Protein AF-D8U6F7-F1 (afdb_monomer)

InterPro domains:
  IPR003846 Protein adenylyltransferase SelO [PF02696] (4-153)
  IPR003846 Protein adenylyltransferase SelO [PF02696] (172-198)

Sequence (198 aa):
DLTQIDRPDFAEYFCGNKLLPGAEPAAHCYCGHQFGYFSGQLGDGAAMYLGEVVNSRGERWELQFKGAGKTPYSRQADGRKVLRSSLREFLCSEAMYHLGVPTTRAGTCVTSDTRVVRDVFYGGNAILEKATIITRIAPTFLRFGSFEIFKPVDAFTGGMHSTTHVLSSLGQLGWCHGVLNTDNMSVVGVTLDYGPFG

Foldseek 3Di:
DVCCCVPPCNLCCQLVVDADVPWDKDKAWFWWQWPNATPAIAILQLKIWGDWDQDPVRQIKTKMKGQSFGDPRVVPHGSFDFPVQQVQLQVVQVVCVVVVAAAKHWDDKHWDPDWDWDDPPPPPDIDTGITIMIMIMGSDLDFQRSVQNPADQDPPPSHRDDPDDDDDDCVVVVKDQPTPMRSQHDPVNHGGDRDPID

Nearest PDB structures (foldseek):
  6eac-assembly1_A  TM=8.448E-01  e=5.970E-19  Pseudomonas syringae
  6iny-assembly1_A  TM=8.260E-01  e=1.138E-18  Escherichia coli
  6lna-assembly2_B  TM=8.434E-01  e=5.879E-18  Escherichia coli
  6lna-assembly1_A  TM=8.230E-01  e=5.544E-18  Escherichia coli
  6k20-assembly1_A  TM=8.477E-01  e=2.136E-17  Escherichia coli

pLDDT: mean 87.76, std 14.24, range [37.66, 98.25]

Structure (mmCIF, N/CA/C/O backbone):
data_AF-D8U6F7-F1
#
_entry.id   AF-D8U6F7-F1
#
loop_
_atom_site.group_PDB
_atom_site.id
_atom_site.type_symbol
_atom_site.label_atom_id
_atom_site.label_alt_id
_atom_site.label_comp_id
_atom_site.label_asym_id
_atom_site.label_entity_id
_atom_site.label_seq_id
_atom_site.pdbx_PDB_ins_code
_atom_site.Cartn_x
_atom_site.Cartn_y
_atom_site.Cartn_z
_atom_site.occupancy
_atom_site.B_iso_or_equiv
_atom_site.auth_seq_id
_atom_site.auth_comp_id
_atom_site.auth_asym_id
_atom_site.auth_atom_id
_atom_site.pdbx_PDB_model_num
ATOM 1 N N . ASP A 1 1 ? -18.348 -10.012 12.941 1.00 69.50 1 ASP A N 1
ATOM 2 C CA . ASP A 1 1 ? -19.129 -11.110 12.354 1.00 69.50 1 ASP A CA 1
ATOM 3 C C . ASP A 1 1 ? -18.429 -11.551 11.076 1.00 69.50 1 ASP A C 1
ATOM 5 O O . ASP A 1 1 ? -18.267 -10.726 10.183 1.00 69.50 1 ASP A O 1
ATOM 9 N N . LEU A 1 2 ? -17.918 -12.785 11.035 1.00 75.94 2 LEU A N 1
ATOM 10 C CA . LEU A 1 2 ? -17.163 -13.290 9.882 1.00 75.94 2 LEU A CA 1
ATOM 11 C C . LEU A 1 2 ? -18.058 -13.527 8.659 1.00 75.94 2 LEU A C 1
ATOM 13 O O . LEU A 1 2 ? -17.549 -13.492 7.548 1.00 75.94 2 LEU A O 1
ATOM 17 N N . THR A 1 3 ? -19.376 -13.658 8.839 1.00 87.88 3 THR A N 1
ATOM 18 C CA . THR A 1 3 ? -20.334 -13.899 7.742 1.00 87.88 3 THR A CA 1
ATOM 19 C C . THR A 1 3 ? -20.412 -12.748 6.734 1.00 87.88 3 THR A C 1
ATOM 21 O O . THR A 1 3 ? -20.901 -12.918 5.621 1.00 87.88 3 THR A O 1
ATOM 24 N N . GLN A 1 4 ? -19.897 -11.561 7.083 1.00 86.31 4 GLN A N 1
ATOM 25 C CA . GLN A 1 4 ? -19.860 -10.417 6.170 1.00 86.31 4 GLN A CA 1
ATOM 26 C C . GLN A 1 4 ? -19.001 -10.681 4.926 1.00 86.31 4 GLN A C 1
ATOM 28 O O . GLN A 1 4 ? -19.286 -10.094 3.884 1.00 86.31 4 GLN A O 1
ATOM 33 N N . ILE A 1 5 ? -17.986 -11.554 5.014 1.00 89.31 5 ILE A N 1
ATOM 34 C CA . ILE A 1 5 ? -17.140 -11.912 3.864 1.00 89.31 5 ILE A CA 1
ATOM 35 C C . ILE A 1 5 ? -17.886 -12.754 2.824 1.00 89.31 5 ILE A C 1
ATOM 37 O O . ILE A 1 5 ? -17.545 -12.709 1.646 1.00 89.31 5 ILE A O 1
ATOM 41 N N . ASP A 1 6 ? -18.930 -13.469 3.249 1.00 91.81 6 ASP A N 1
ATOM 42 C CA . ASP A 1 6 ? -19.728 -14.348 2.391 1.00 91.81 6 ASP A CA 1
ATOM 43 C C . ASP A 1 6 ? -20.785 -13.578 1.590 1.00 91.81 6 ASP A C 1
ATOM 45 O O . ASP A 1 6 ? -21.481 -14.145 0.743 1.00 91.81 6 ASP A O 1
ATOM 49 N N . ARG A 1 7 ? -20.927 -12.270 1.838 1.00 94.31 7 ARG A N 1
ATOM 50 C CA . ARG A 1 7 ? -21.825 -11.433 1.051 1.00 94.31 7 ARG A CA 1
ATOM 51 C C . ARG A 1 7 ? -21.364 -11.392 -0.410 1.00 94.31 7 ARG A C 1
ATOM 53 O O . ARG A 1 7 ? -20.188 -11.134 -0.671 1.00 94.31 7 ARG A O 1
ATOM 60 N N . PRO A 1 8 ? -22.286 -11.529 -1.379 1.00 91.88 8 PRO A N 1
ATOM 61 C CA . PRO A 1 8 ? -21.932 -11.573 -2.798 1.00 91.88 8 PRO A CA 1
ATOM 62 C C . PRO A 1 8 ? -21.271 -10.279 -3.295 1.00 91.88 8 PRO A C 1
ATOM 64 O O . PRO A 1 8 ? -20.471 -10.314 -4.224 1.00 91.88 8 PRO A O 1
ATOM 67 N N . ASP A 1 9 ? -21.568 -9.144 -2.659 1.00 95.00 9 ASP A N 1
ATOM 68 C CA . ASP A 1 9 ? -21.026 -7.829 -2.997 1.00 95.00 9 ASP A CA 1
ATOM 69 C C . ASP A 1 9 ? -19.737 -7.474 -2.236 1.00 95.00 9 ASP A C 1
ATOM 71 O O . ASP A 1 9 ? -19.128 -6.447 -2.533 1.00 95.00 9 ASP A O 1
ATOM 75 N N . PHE A 1 10 ? -19.285 -8.300 -1.281 1.00 95.12 10 PHE A N 1
ATOM 76 C CA . PHE A 1 10 ? -18.109 -8.006 -0.454 1.00 95.12 10 PHE A CA 1
ATOM 77 C C . PHE A 1 10 ? -16.875 -7.736 -1.317 1.00 95.12 10 PHE A C 1
ATOM 79 O O . PHE A 1 10 ? -16.217 -6.701 -1.184 1.00 95.12 10 PHE A O 1
ATOM 86 N N . ALA A 1 11 ? -16.589 -8.644 -2.253 1.00 94.44 11 ALA A N 1
ATOM 87 C CA . ALA A 1 11 ? -15.445 -8.513 -3.143 1.00 94.44 11 ALA A CA 1
ATOM 88 C C . ALA A 1 11 ? -15.518 -7.232 -3.984 1.00 94.44 11 ALA A C 1
ATOM 90 O O . ALA A 1 11 ? -14.479 -6.626 -4.216 1.00 94.44 11 ALA A O 1
ATOM 91 N N . GLU A 1 12 ? -16.715 -6.785 -4.383 1.00 95.81 12 GLU A N 1
ATOM 92 C CA . GLU A 1 12 ? -16.890 -5.562 -5.173 1.00 95.81 12 GLU A CA 1
ATOM 93 C C . GLU A 1 12 ? -16.471 -4.304 -4.404 1.00 95.81 12 GLU A C 1
ATOM 95 O O . GLU A 1 12 ? -15.843 -3.416 -4.982 1.00 95.81 12 GLU A O 1
ATOM 100 N N . TYR A 1 13 ? -16.760 -4.230 -3.102 1.00 96.19 13 TYR A N 1
ATOM 101 C CA . TYR A 1 13 ? -16.284 -3.127 -2.263 1.00 96.19 13 TYR A CA 1
ATOM 102 C C . TYR A 1 13 ? -14.765 -3.182 -2.079 1.00 96.19 13 TYR A C 1
ATOM 104 O O . TYR A 1 13 ? -14.073 -2.187 -2.278 1.00 96.19 13 TYR A O 1
ATOM 112 N N . PHE A 1 14 ? -14.226 -4.357 -1.749 1.00 95.56 14 PHE A N 1
ATOM 113 C CA . PHE A 1 14 ? -12.807 -4.526 -1.418 1.00 95.56 14 PHE A CA 1
ATOM 114 C C . PHE A 1 14 ? -11.876 -4.687 -2.633 1.00 95.56 14 PHE A C 1
ATOM 116 O O . PHE A 1 14 ? -10.663 -4.823 -2.466 1.00 95.56 14 PHE A O 1
ATOM 123 N N . CYS A 1 15 ? -12.417 -4.634 -3.853 1.00 94.12 15 CYS A N 1
ATOM 124 C CA . CYS A 1 15 ? -11.656 -4.484 -5.095 1.00 94.12 15 CYS A CA 1
ATOM 125 C C . CYS A 1 15 ? -11.855 -3.117 -5.772 1.00 94.12 15 CYS A C 1
ATOM 127 O O . CYS A 1 15 ? -11.324 -2.893 -6.859 1.00 94.12 15 CYS A O 1
ATOM 129 N N . GLY A 1 16 ? -12.592 -2.197 -5.142 1.00 92.88 16 GLY A N 1
ATOM 130 C CA . GLY A 1 16 ? -12.809 -0.848 -5.667 1.00 92.88 16 GLY A CA 1
ATOM 131 C C . GLY A 1 16 ? -13.818 -0.750 -6.816 1.00 92.88 16 GLY A C 1
ATOM 132 O O . GLY A 1 16 ? -13.873 0.290 -7.466 1.00 92.88 16 GLY A O 1
ATOM 133 N N . ASN A 1 17 ? -14.631 -1.785 -7.061 1.00 95.12 17 ASN A N 1
ATOM 134 C CA . ASN A 1 17 ? -15.767 -1.701 -7.990 1.00 95.12 17 ASN A CA 1
ATOM 135 C C . ASN A 1 17 ? -16.954 -0.940 -7.374 1.00 95.12 17 ASN A C 1
ATOM 137 O O . ASN A 1 17 ? -17.758 -0.354 -8.096 1.00 95.12 17 ASN A O 1
ATOM 141 N N . LYS A 1 18 ? -17.057 -0.940 -6.041 1.00 96.31 18 LYS A N 1
ATOM 142 C CA . LYS A 1 18 ? -18.003 -0.139 -5.260 1.00 96.31 18 LYS A CA 1
ATOM 143 C C . LYS A 1 18 ? -17.258 0.647 -4.188 1.00 96.31 18 LYS A C 1
ATOM 145 O O . LYS A 1 18 ? -16.306 0.150 -3.591 1.00 96.31 18 LYS A O 1
ATOM 150 N N . LEU A 1 19 ? -17.716 1.866 -3.917 1.00 94.75 19 LEU A N 1
ATOM 151 C CA . LEU A 1 19 ? -17.194 2.668 -2.813 1.00 94.75 19 LEU A CA 1
ATOM 152 C C . LEU A 1 19 ? -17.831 2.228 -1.503 1.00 94.75 19 LEU A C 1
ATOM 154 O O . LEU A 1 19 ? -19.050 2.079 -1.430 1.00 94.75 19 LEU A O 1
ATOM 158 N N . LEU A 1 20 ? -17.013 2.056 -0.465 1.00 93.12 20 LEU A N 1
ATOM 159 C CA . LEU A 1 20 ? -17.528 1.888 0.891 1.00 93.12 20 LEU A CA 1
ATOM 160 C C . LEU A 1 20 ? -18.401 3.108 1.250 1.00 93.12 20 LEU A C 1
ATOM 162 O O . LEU A 1 20 ? -18.033 4.233 0.904 1.00 93.12 20 LEU A O 1
ATOM 166 N N . PRO A 1 21 ? -19.552 2.925 1.919 1.00 93.19 21 PRO A N 1
ATOM 167 C CA . PRO A 1 21 ? -20.389 4.051 2.321 1.00 93.19 21 PRO A CA 1
ATOM 168 C C . PRO A 1 21 ? -19.601 5.078 3.146 1.00 93.19 21 PRO A C 1
ATOM 170 O O . PRO A 1 21 ? -18.981 4.721 4.145 1.00 93.19 21 PRO A O 1
ATOM 173 N N . GLY A 1 22 ? -19.625 6.344 2.719 1.00 94.56 22 GLY A N 1
ATOM 174 C CA . GLY A 1 22 ? -18.888 7.437 3.364 1.00 94.56 22 GLY A CA 1
ATOM 175 C C . GLY A 1 22 ? -17.400 7.526 3.006 1.00 94.56 22 GLY A C 1
ATOM 176 O O . GLY A 1 22 ? -16.713 8.388 3.543 1.00 94.56 22 GLY A O 1
ATOM 177 N N . ALA A 1 23 ? -16.893 6.667 2.117 1.00 96.06 23 ALA A N 1
ATOM 178 C CA . ALA A 1 23 ? -15.525 6.777 1.629 1.00 96.06 23 ALA A CA 1
ATOM 179 C C . ALA A 1 23 ? -15.342 8.020 0.748 1.00 96.06 23 ALA A C 1
ATOM 181 O O . ALA A 1 23 ? -16.124 8.258 -0.174 1.00 96.06 23 ALA A O 1
ATOM 182 N N . GLU A 1 24 ? -14.248 8.741 0.979 1.00 96.06 24 GLU A N 1
ATOM 183 C CA . GLU A 1 24 ? -13.777 9.851 0.149 1.00 96.06 24 GLU A CA 1
ATOM 184 C C . GLU A 1 24 ? -12.367 9.515 -0.345 1.00 96.06 24 GLU A C 1
ATOM 186 O O . GLU A 1 24 ? -11.376 9.803 0.335 1.00 96.06 24 GLU A O 1
ATOM 191 N N . PRO A 1 25 ? -12.250 8.828 -1.498 1.00 96.62 25 PRO A N 1
ATOM 192 C CA . PRO A 1 25 ? -10.960 8.345 -1.938 1.00 96.62 25 PRO A CA 1
ATOM 193 C C . PRO A 1 25 ? -10.000 9.477 -2.293 1.00 96.62 25 PRO A C 1
ATOM 195 O O . PRO A 1 25 ? -10.356 10.413 -3.009 1.00 96.62 25 PRO A O 1
ATOM 198 N N . ALA A 1 26 ? -8.754 9.347 -1.854 1.00 97.50 26 ALA A N 1
ATOM 199 C CA . ALA A 1 26 ? -7.697 10.306 -2.136 1.00 97.50 26 ALA A CA 1
ATOM 200 C C . ALA A 1 26 ? -6.362 9.601 -2.391 1.00 97.50 26 ALA A C 1
ATOM 202 O O . ALA A 1 26 ? -6.178 8.418 -2.100 1.00 97.50 26 ALA A O 1
ATOM 203 N N . ALA A 1 27 ? -5.408 10.346 -2.935 1.00 97.56 27 ALA A N 1
ATOM 204 C CA . ALA A 1 27 ? -4.022 9.918 -3.033 1.00 97.56 27 ALA A CA 1
ATOM 205 C C . ALA A 1 27 ? -3.155 10.969 -2.339 1.00 97.56 27 ALA A C 1
ATOM 207 O O . ALA A 1 27 ? -3.314 12.166 -2.579 1.00 97.56 27 ALA A O 1
ATOM 208 N N . HIS A 1 28 ? -2.257 10.534 -1.462 1.00 97.56 28 HIS A N 1
ATOM 209 C CA . HIS A 1 28 ? -1.403 11.436 -0.705 1.00 97.56 28 HIS A CA 1
ATOM 210 C C . HIS A 1 28 ? -0.177 11.850 -1.533 1.00 97.56 28 HIS A C 1
ATOM 212 O O . HIS A 1 28 ? 0.560 10.998 -2.031 1.00 97.56 28 HIS A O 1
ATOM 218 N N . CYS A 1 29 ? 0.060 13.158 -1.659 1.00 97.12 29 CYS A N 1
ATOM 219 C CA . CYS A 1 29 ? 1.303 13.723 -2.186 1.00 97.12 29 CYS A CA 1
ATOM 220 C C . CYS A 1 29 ? 2.355 13.824 -1.075 1.00 97.12 29 CYS A C 1
ATOM 222 O O . CYS A 1 29 ? 2.102 14.456 -0.054 1.00 97.12 29 CYS A O 1
ATOM 224 N N . TYR A 1 30 ? 3.539 13.254 -1.275 1.00 94.81 30 TYR A N 1
ATOM 225 C CA . TYR A 1 30 ? 4.661 13.357 -0.335 1.00 94.81 30 TYR A CA 1
ATOM 226 C C . TYR A 1 30 ? 5.987 13.368 -1.104 1.00 94.81 30 TYR A C 1
ATOM 228 O O . TYR A 1 30 ? 5.992 13.252 -2.322 1.00 94.81 30 TYR A O 1
ATOM 236 N N . CYS A 1 31 ? 7.129 13.533 -0.448 1.00 92.00 31 CYS A N 1
ATOM 237 C CA . CYS A 1 31 ? 8.447 13.357 -1.074 1.00 92.00 31 CYS A CA 1
ATOM 238 C C . CYS A 1 31 ? 9.273 12.345 -0.274 1.00 92.00 31 CYS A C 1
ATOM 240 O O . CYS A 1 31 ? 8.729 11.653 0.581 1.00 92.00 31 CYS A O 1
ATOM 242 N N . GLY A 1 32 ? 10.562 12.206 -0.565 1.00 89.19 32 GLY A N 1
ATOM 243 C CA . GLY A 1 32 ? 11.434 11.393 0.274 1.00 89.19 32 GLY A CA 1
ATOM 244 C C . GLY A 1 32 ? 12.854 11.277 -0.251 1.00 89.19 32 GL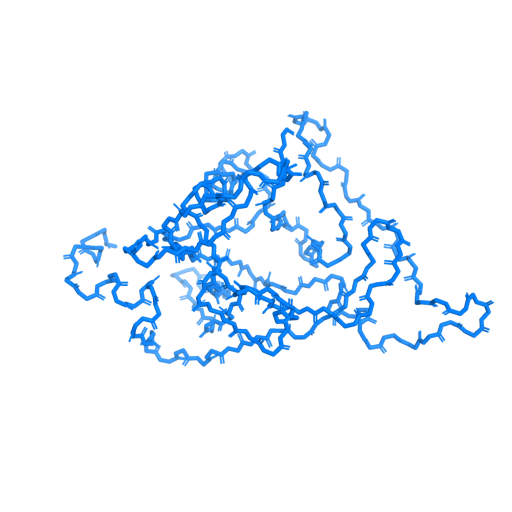Y A C 1
ATOM 245 O O . GLY A 1 32 ? 13.149 11.612 -1.406 1.00 89.19 32 GLY A O 1
ATOM 246 N N . HIS A 1 33 ? 13.729 10.775 0.612 1.00 87.00 33 HIS A N 1
ATOM 247 C CA . HIS A 1 33 ? 15.101 10.413 0.292 1.00 87.00 33 HIS A CA 1
ATOM 248 C C . HIS A 1 33 ? 15.182 8.917 0.046 1.00 87.00 33 HIS A C 1
ATOM 250 O O . HIS A 1 33 ? 15.067 8.117 0.976 1.00 87.00 33 HIS A O 1
ATOM 256 N N . GLN A 1 34 ? 15.416 8.545 -1.208 1.00 84.62 34 GLN A N 1
ATOM 257 C CA . GLN A 1 34 ? 15.581 7.158 -1.610 1.00 84.62 34 GLN A CA 1
ATOM 258 C C . GLN A 1 34 ? 17.067 6.857 -1.750 1.00 84.62 34 GLN A C 1
ATOM 260 O O . GLN A 1 34 ? 17.784 7.554 -2.468 1.00 84.62 34 GLN A O 1
ATOM 265 N N . PHE A 1 35 ? 17.541 5.845 -1.021 1.00 83.75 35 PHE A N 1
ATOM 266 C CA . PHE A 1 35 ? 18.956 5.450 -1.006 1.00 83.75 35 PHE A CA 1
ATOM 267 C C . PHE A 1 35 ? 19.924 6.620 -0.732 1.00 83.75 35 PHE A C 1
ATOM 269 O O . PHE A 1 35 ? 20.999 6.705 -1.317 1.00 83.75 35 PHE A O 1
ATOM 276 N N . GLY A 1 36 ? 19.524 7.539 0.154 1.00 78.38 36 GLY A N 1
ATOM 277 C CA . GLY A 1 36 ? 20.320 8.705 0.553 1.00 78.38 36 GLY A CA 1
ATOM 278 C C . GLY A 1 36 ? 20.154 9.949 -0.327 1.00 78.38 36 GLY A C 1
ATOM 279 O O . GLY A 1 36 ? 20.641 11.011 0.052 1.00 78.38 36 GLY A O 1
ATOM 280 N N . TYR A 1 37 ? 19.427 9.867 -1.445 1.00 79.19 37 TYR A N 1
ATOM 281 C CA . TYR A 1 37 ? 19.235 10.988 -2.367 1.00 79.19 37 TYR A CA 1
ATOM 282 C C . TYR A 1 37 ? 17.796 11.492 -2.371 1.00 79.19 37 TYR A C 1
ATOM 284 O O . TYR A 1 37 ? 16.841 10.712 -2.421 1.00 79.19 37 TYR A O 1
ATOM 292 N N . PHE A 1 38 ? 17.631 12.815 -2.376 1.00 84.19 38 PHE A N 1
ATOM 293 C CA . PHE A 1 38 ? 16.311 13.421 -2.494 1.00 84.19 38 PHE A CA 1
ATOM 294 C C . PHE A 1 38 ? 15.674 13.073 -3.845 1.00 84.19 38 PHE A C 1
ATOM 296 O O . PHE A 1 38 ? 16.250 13.327 -4.900 1.00 84.19 38 PHE A O 1
ATOM 303 N N . SER A 1 39 ? 14.476 12.488 -3.811 1.00 87.00 39 SER A N 1
ATOM 304 C CA . SER A 1 39 ? 13.809 11.911 -4.988 1.00 87.00 39 SER A CA 1
ATOM 305 C C . SER A 1 39 ? 12.674 12.773 -5.548 1.00 87.00 39 SER A C 1
ATOM 307 O O . SER A 1 39 ? 11.861 12.292 -6.348 1.00 87.00 39 SER A O 1
ATOM 309 N N . GLY A 1 40 ? 12.616 14.043 -5.135 1.00 88.19 40 GLY A N 1
ATOM 310 C CA . GLY A 1 40 ? 11.573 14.980 -5.538 1.00 88.19 40 GLY A CA 1
ATOM 311 C C . GLY A 1 40 ? 10.187 14.559 -5.050 1.00 88.19 40 GLY A C 1
ATOM 312 O O . GLY A 1 40 ? 10.043 13.792 -4.098 1.00 88.19 40 GLY A O 1
ATOM 313 N N . GLN A 1 41 ? 9.152 15.057 -5.727 1.00 92.38 41 GLN A N 1
ATOM 314 C CA . GLN A 1 41 ? 7.768 14.686 -5.442 1.00 92.38 41 GLN A CA 1
ATOM 315 C C . GLN A 1 41 ? 7.533 13.192 -5.730 1.00 92.38 41 GLN A C 1
ATOM 317 O O . GLN A 1 41 ? 7.741 12.694 -6.840 1.00 92.38 41 GLN A O 1
ATOM 322 N N . LEU A 1 42 ? 7.084 12.494 -4.696 1.00 94.88 42 LEU A N 1
ATOM 323 C CA . LEU A 1 42 ? 6.560 11.133 -4.662 1.00 94.88 42 LEU A CA 1
ATOM 324 C C . LEU A 1 42 ? 5.064 11.196 -4.307 1.00 94.88 42 LEU A C 1
ATOM 326 O O . LEU A 1 42 ? 4.408 12.232 -4.383 1.00 94.88 42 LEU A O 1
ATOM 330 N N . GLY A 1 43 ? 4.476 10.080 -3.932 1.00 95.69 43 GLY A N 1
ATOM 331 C CA . GLY A 1 43 ? 3.096 10.047 -3.495 1.00 95.69 43 GLY A CA 1
ATOM 332 C C . GLY A 1 43 ? 2.574 8.634 -3.553 1.00 95.69 43 GLY A C 1
ATOM 333 O O . GLY A 1 43 ? 3.295 7.706 -3.932 1.00 95.69 43 GLY A O 1
ATOM 334 N N . ASP A 1 44 ? 1.300 8.485 -3.230 1.00 97.81 44 ASP A N 1
ATOM 335 C CA . ASP A 1 44 ? 0.589 7.221 -3.327 1.00 97.81 44 ASP A CA 1
ATOM 336 C C . ASP A 1 44 ? 0.451 6.787 -4.799 1.00 97.81 44 ASP A C 1
ATOM 338 O O . ASP A 1 44 ? -0.591 6.935 -5.428 1.00 97.81 44 ASP A O 1
ATOM 342 N N . GLY A 1 45 ? 1.525 6.256 -5.386 1.00 96.31 45 GLY A N 1
ATOM 343 C CA . GLY A 1 45 ? 1.595 5.920 -6.810 1.00 96.31 45 GLY A CA 1
ATOM 344 C C . GLY A 1 45 ? 0.905 4.609 -7.187 1.00 96.31 45 GLY A C 1
ATOM 345 O O . GLY A 1 45 ? 0.636 4.361 -8.360 1.00 96.31 45 GLY A O 1
ATOM 346 N N . ALA A 1 46 ? 0.611 3.765 -6.204 1.00 96.69 46 ALA A N 1
ATOM 347 C CA . ALA A 1 46 ? -0.187 2.550 -6.362 1.00 96.69 46 ALA A CA 1
ATOM 348 C C . ALA A 1 46 ? -1.105 2.332 -5.156 1.00 96.69 46 ALA A C 1
ATOM 350 O O . ALA A 1 46 ? -1.510 1.203 -4.881 1.00 96.69 46 ALA A O 1
ATOM 351 N N . ALA A 1 47 ? -1.369 3.393 -4.398 1.00 97.44 47 ALA A N 1
ATOM 352 C CA . ALA A 1 47 ? -2.167 3.342 -3.195 1.00 97.44 47 ALA A CA 1
ATOM 353 C C . ALA A 1 47 ? -3.277 4.392 -3.263 1.00 97.44 47 ALA A C 1
ATOM 355 O O . ALA A 1 47 ? -3.175 5.366 -4.003 1.00 97.44 47 ALA A O 1
ATOM 356 N N . MET A 1 48 ? -4.364 4.153 -2.550 1.00 98.00 48 MET A N 1
ATOM 357 C CA . MET A 1 48 ? -5.540 5.006 -2.554 1.00 98.00 48 MET A CA 1
ATOM 358 C C . MET A 1 48 ? -6.120 4.995 -1.152 1.00 98.00 48 MET A C 1
ATOM 360 O O . MET A 1 48 ? -6.591 3.957 -0.687 1.00 98.00 48 MET A O 1
ATOM 364 N N . TYR A 1 49 ? -6.022 6.129 -0.470 1.00 97.94 49 TYR A N 1
ATOM 365 C CA . TYR A 1 49 ? -6.722 6.365 0.783 1.00 97.94 49 TYR A CA 1
ATOM 366 C C . TYR A 1 49 ? -8.223 6.276 0.524 1.00 97.94 49 TYR A C 1
ATOM 368 O O . TYR A 1 49 ? -8.680 6.739 -0.517 1.00 97.94 49 TYR A O 1
ATOM 376 N N . LEU A 1 50 ? -8.973 5.656 1.430 1.00 97.62 50 LEU A N 1
ATOM 377 C CA . LEU A 1 50 ? -10.423 5.487 1.296 1.00 97.62 50 LEU A CA 1
ATOM 378 C C . LEU A 1 50 ? -11.208 6.319 2.303 1.00 97.62 50 LEU A C 1
ATOM 380 O O . LEU A 1 50 ? -12.393 6.561 2.098 1.00 97.62 50 LEU A O 1
ATOM 384 N N . GLY A 1 51 ? -10.577 6.703 3.406 1.00 96.69 51 GLY A N 1
ATOM 385 C CA . GLY A 1 51 ? -11.258 7.247 4.567 1.00 96.69 51 GLY A CA 1
ATOM 386 C C . GLY A 1 51 ? -10.764 6.606 5.854 1.00 96.69 51 GLY A C 1
ATOM 387 O O . GLY A 1 51 ? -9.830 5.798 5.874 1.00 96.69 51 GLY A O 1
ATOM 388 N N . GLU A 1 52 ? -11.459 6.940 6.929 1.00 96.62 52 GLU A N 1
ATOM 389 C CA . GLU A 1 52 ? -11.200 6.433 8.267 1.00 96.62 52 GLU A CA 1
ATOM 390 C C . GLU A 1 52 ? -12.412 5.680 8.802 1.00 96.62 52 GLU A C 1
ATOM 392 O O . GLU A 1 52 ? -13.562 6.017 8.520 1.00 96.62 52 GLU A O 1
ATOM 397 N N . VAL A 1 53 ? -12.146 4.693 9.648 1.00 95.12 53 VAL A N 1
ATOM 398 C CA . VAL A 1 53 ? -13.163 4.022 10.455 1.00 95.12 53 VAL A CA 1
ATOM 399 C C . VAL A 1 53 ? -12.841 4.193 11.928 1.00 95.12 53 VAL A C 1
ATOM 401 O O . VAL A 1 53 ? -11.677 4.238 12.330 1.00 95.12 53 VAL A O 1
ATOM 404 N N . VAL A 1 54 ? -13.887 4.252 12.746 1.00 95.75 54 VAL A N 1
ATOM 405 C CA . VAL A 1 54 ? -13.765 4.168 14.200 1.00 95.75 54 VAL A CA 1
ATOM 406 C C . VAL A 1 54 ? -14.164 2.759 14.610 1.00 95.75 54 VAL A C 1
ATOM 408 O O . VAL A 1 54 ? -15.269 2.309 14.304 1.00 95.75 54 VAL A O 1
ATOM 411 N N . ASN A 1 55 ? -13.255 2.032 15.252 1.00 92.56 55 ASN A N 1
ATOM 412 C CA . ASN A 1 55 ? -13.538 0.670 15.695 1.00 92.56 55 ASN A CA 1
ATOM 413 C C . ASN A 1 55 ? -14.368 0.655 16.994 1.00 92.56 55 ASN A C 1
ATOM 415 O O . ASN A 1 55 ? -14.638 1.689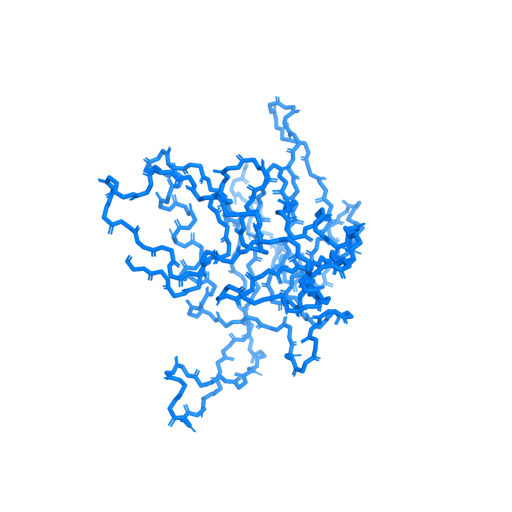 17.603 1.00 92.56 55 ASN A O 1
ATOM 419 N N . SER A 1 56 ? -14.750 -0.536 17.462 1.00 93.12 56 SER A N 1
ATOM 420 C CA . SER A 1 56 ? -15.550 -0.706 18.686 1.00 93.12 56 SER A CA 1
ATOM 421 C C . SER A 1 56 ? -14.876 -0.205 19.971 1.00 93.12 56 SER A C 1
ATOM 423 O O . SER A 1 56 ? -15.548 -0.067 20.989 1.00 93.12 56 SER A O 1
ATOM 425 N N . ARG A 1 57 ? -13.567 0.074 19.938 1.00 95.38 57 ARG A N 1
ATOM 426 C CA . ARG A 1 57 ? -12.802 0.654 21.052 1.00 95.38 57 ARG A CA 1
ATOM 427 C C . ARG A 1 57 ? -12.710 2.181 20.980 1.00 95.38 57 ARG A C 1
ATOM 429 O O . ARG A 1 57 ? -12.042 2.779 21.814 1.00 95.38 57 ARG A O 1
ATOM 436 N N . GLY A 1 58 ? -13.349 2.815 19.994 1.00 96.50 58 GLY A N 1
ATOM 437 C CA . GLY A 1 58 ? -13.265 4.260 19.779 1.00 96.50 58 GLY A CA 1
ATOM 438 C C . GLY A 1 58 ? -11.962 4.714 19.113 1.00 96.50 58 GLY A C 1
ATOM 439 O O . GLY A 1 58 ? -11.702 5.912 19.036 1.00 96.50 58 GLY A O 1
ATOM 440 N N . GLU A 1 59 ? -11.138 3.786 18.624 1.00 95.62 59 GLU A N 1
ATOM 441 C CA . GLU A 1 59 ? -9.888 4.117 17.940 1.00 95.62 59 GLU A CA 1
ATOM 442 C C . GLU A 1 59 ? -10.155 4.404 16.465 1.00 95.62 59 GLU A C 1
ATOM 444 O O . GLU A 1 59 ? -10.900 3.675 15.803 1.00 95.62 59 GLU A O 1
ATOM 449 N N . ARG A 1 60 ? -9.488 5.430 15.943 1.00 96.62 60 ARG A N 1
ATOM 450 C CA . ARG A 1 60 ? -9.538 5.830 14.538 1.00 96.62 60 ARG A CA 1
ATOM 451 C C . ARG A 1 60 ? -8.448 5.118 13.746 1.00 96.62 60 ARG A C 1
ATOM 453 O O . ARG A 1 60 ? -7.298 5.076 14.178 1.00 96.62 60 ARG A O 1
ATOM 460 N N . TRP A 1 61 ? -8.827 4.573 12.599 1.00 97.31 61 TRP A N 1
ATOM 461 C CA . TRP A 1 61 ? -7.937 3.856 11.695 1.00 97.31 61 TRP A CA 1
ATOM 462 C C . TRP A 1 61 ? -8.183 4.309 10.261 1.00 97.31 61 TRP A C 1
ATOM 464 O O . TRP A 1 61 ? -9.322 4.308 9.799 1.00 97.31 61 TRP A O 1
ATOM 474 N N . GLU A 1 62 ? -7.115 4.656 9.555 1.00 97.81 62 GLU A N 1
ATOM 475 C CA . GLU A 1 62 ? -7.126 4.949 8.127 1.00 97.81 62 GLU A CA 1
ATOM 476 C C . GLU A 1 62 ? -7.178 3.644 7.319 1.00 97.81 62 GLU A C 1
ATOM 478 O O . GLU A 1 62 ? -6.533 2.646 7.667 1.00 97.81 62 GLU A O 1
ATOM 483 N N . LEU A 1 63 ? -7.923 3.659 6.212 1.00 97.81 63 LEU A N 1
ATOM 484 C CA . LEU A 1 63 ? -7.983 2.572 5.239 1.00 97.81 63 LEU A CA 1
ATOM 485 C C . LEU A 1 63 ? -7.336 3.004 3.927 1.00 97.81 63 LEU A C 1
ATOM 487 O O . LEU A 1 63 ? -7.600 4.089 3.408 1.00 97.81 63 LEU A O 1
ATOM 491 N N . GLN A 1 64 ? -6.545 2.107 3.345 1.00 98.00 64 GLN A N 1
ATOM 492 C CA . GLN A 1 64 ? -5.915 2.325 2.051 1.00 98.00 64 GLN A CA 1
ATOM 493 C C . GLN A 1 64 ? -6.023 1.069 1.182 1.00 98.00 64 GLN A C 1
ATOM 495 O O . GLN A 1 64 ? -5.641 -0.019 1.608 1.00 98.00 64 GLN A O 1
ATOM 500 N N . PHE A 1 65 ? -6.477 1.197 -0.064 1.00 98.25 65 PHE A N 1
ATOM 501 C CA . PHE A 1 65 ? -6.252 0.153 -1.063 1.00 98.25 65 PHE A CA 1
ATOM 502 C C . PHE A 1 65 ? -4.882 0.317 -1.697 1.00 98.25 65 PHE A C 1
ATOM 504 O O . PHE A 1 65 ? -4.486 1.420 -2.059 1.00 98.25 65 PHE A O 1
ATOM 511 N N . LYS A 1 66 ? -4.175 -0.791 -1.915 1.00 98.06 66 LYS A N 1
ATOM 512 C CA . LYS A 1 66 ? -2.933 -0.815 -2.690 1.00 98.06 66 LYS A CA 1
ATOM 513 C C . LYS A 1 66 ? -3.096 -1.741 -3.890 1.00 98.06 66 LYS A C 1
ATOM 515 O O . LYS A 1 66 ? -3.426 -2.914 -3.735 1.00 98.06 66 LYS A O 1
ATOM 520 N N . GLY A 1 67 ? -2.878 -1.203 -5.088 1.00 97.38 67 GLY A N 1
ATOM 521 C CA . GLY A 1 67 ? -3.145 -1.847 -6.377 1.00 97.38 67 GLY A CA 1
ATOM 522 C C . GLY A 1 67 ? -4.455 -1.423 -7.056 1.00 97.38 67 GLY A C 1
ATOM 523 O O . GLY A 1 67 ? -4.812 -1.998 -8.090 1.00 97.38 67 GLY A O 1
ATOM 524 N N . ALA A 1 68 ? -5.171 -0.439 -6.498 1.00 95.88 68 ALA A N 1
ATOM 525 C CA . ALA A 1 68 ? -6.480 0.010 -6.985 1.00 95.88 68 ALA A CA 1
ATOM 526 C C . ALA A 1 68 ? -6.436 0.674 -8.374 1.00 95.88 68 ALA A C 1
ATOM 528 O O . ALA A 1 68 ? -7.448 0.708 -9.070 1.00 95.88 68 ALA A O 1
ATOM 529 N N . GLY A 1 69 ? -5.263 1.121 -8.827 1.00 96.25 69 GLY A N 1
ATOM 530 C CA . GLY A 1 69 ? -5.083 1.753 -10.127 1.00 96.25 69 GLY A CA 1
ATOM 531 C C . GLY A 1 69 ? -4.147 2.949 -10.059 1.00 96.25 69 GLY A C 1
ATOM 532 O O . GLY A 1 69 ? -3.491 3.190 -9.044 1.00 96.25 69 GLY A O 1
ATOM 533 N N . LYS A 1 70 ? -4.073 3.680 -11.173 1.00 97.56 70 LYS A N 1
ATOM 534 C CA . LYS A 1 70 ? -3.241 4.877 -11.274 1.00 97.56 70 LYS A CA 1
ATOM 535 C C . LYS A 1 70 ? -3.795 6.020 -10.430 1.00 97.56 70 LYS A C 1
ATOM 537 O O . LYS A 1 70 ? -5.003 6.189 -10.296 1.00 97.56 70 LYS A O 1
ATOM 542 N N . THR A 1 71 ? -2.879 6.844 -9.958 1.00 97.69 71 THR A N 1
ATOM 543 C CA . THR A 1 71 ? -3.116 8.129 -9.308 1.00 97.69 71 THR A CA 1
ATOM 544 C C . THR A 1 71 ? -2.271 9.194 -10.021 1.00 97.69 71 THR A C 1
ATOM 546 O O . THR A 1 71 ? -1.399 8.847 -10.830 1.00 97.69 71 THR A O 1
ATOM 549 N N . PRO A 1 72 ? -2.446 10.491 -9.707 1.00 97.69 72 PRO A N 1
ATOM 550 C CA . PRO A 1 72 ? -1.540 11.538 -10.187 1.00 97.69 72 PRO A CA 1
ATOM 551 C C . PRO A 1 72 ? -0.063 11.298 -9.824 1.00 97.69 72 PRO A C 1
ATOM 553 O O . PRO A 1 72 ? 0.828 11.862 -10.454 1.00 97.69 72 PRO A O 1
ATOM 556 N N . TYR A 1 73 ? 0.210 10.432 -8.843 1.00 97.44 73 TYR A N 1
ATOM 557 C CA . TYR A 1 73 ? 1.549 10.150 -8.328 1.00 97.44 73 TYR A CA 1
ATOM 558 C C . TYR A 1 73 ? 2.136 8.827 -8.838 1.00 97.44 73 TYR A C 1
ATOM 560 O O . TYR A 1 73 ? 3.232 8.445 -8.433 1.00 97.44 73 TYR A O 1
ATOM 568 N N . SER A 1 74 ? 1.454 8.121 -9.751 1.00 95.38 74 SER A N 1
ATOM 569 C CA . SER A 1 74 ? 1.941 6.851 -10.319 1.00 95.38 74 SER A CA 1
ATOM 570 C C . SER A 1 74 ? 3.198 6.986 -11.179 1.00 95.38 74 SER A C 1
ATOM 572 O O . SER A 1 74 ? 3.830 5.975 -11.486 1.00 95.38 74 SER A O 1
ATOM 574 N N . ARG A 1 75 ? 3.582 8.207 -11.577 1.00 93.94 75 ARG A N 1
ATOM 575 C CA . ARG A 1 75 ? 4.672 8.451 -12.536 1.00 93.94 75 ARG A CA 1
ATOM 576 C C . ARG A 1 75 ? 4.450 7.590 -13.795 1.00 93.94 75 ARG A C 1
ATOM 578 O O . ARG A 1 75 ? 3.395 7.679 -14.415 1.00 93.94 75 ARG A O 1
ATOM 585 N N . GLN A 1 76 ? 5.411 6.734 -14.147 1.00 93.38 76 GLN A N 1
ATOM 586 C CA . GLN A 1 76 ? 5.325 5.817 -15.291 1.00 93.38 76 GLN A CA 1
ATOM 587 C C . GLN A 1 76 ? 4.726 4.441 -14.941 1.00 93.38 76 GLN A C 1
ATOM 589 O O . GLN A 1 76 ? 4.539 3.608 -15.825 1.00 93.38 76 GLN A O 1
ATOM 594 N N . ALA A 1 77 ? 4.428 4.173 -13.665 1.00 94.12 77 ALA A N 1
ATOM 595 C CA . ALA A 1 77 ? 3.885 2.892 -13.227 1.00 94.12 77 ALA A CA 1
ATOM 596 C C . ALA A 1 77 ? 2.385 2.756 -13.545 1.00 94.12 77 ALA A C 1
ATOM 598 O O . ALA A 1 77 ? 1.671 3.727 -13.799 1.00 94.12 77 ALA A O 1
ATOM 599 N N . ASP A 1 78 ? 1.885 1.522 -13.506 1.00 96.31 78 ASP A N 1
ATOM 600 C CA . ASP A 1 78 ? 0.480 1.197 -13.781 1.00 96.31 78 ASP A CA 1
ATOM 601 C C . ASP A 1 78 ? -0.453 1.341 -12.563 1.00 96.31 78 ASP A C 1
ATOM 603 O O . ASP A 1 78 ? -1.668 1.205 -12.703 1.00 96.31 78 ASP A O 1
ATOM 607 N N . GLY A 1 79 ? 0.101 1.607 -11.375 1.00 96.94 79 GLY A N 1
ATOM 608 C CA . GLY A 1 79 ? -0.649 1.708 -10.121 1.00 96.94 79 GLY A CA 1
ATOM 609 C C . GLY A 1 79 ? -1.257 0.383 -9.636 1.00 96.94 79 GLY A C 1
ATOM 610 O O . GLY A 1 79 ? -2.129 0.376 -8.766 1.00 96.94 79 GLY A O 1
ATOM 611 N N . ARG A 1 80 ? -0.826 -0.758 -10.190 1.00 97.38 80 ARG A N 1
ATOM 612 C CA . ARG A 1 80 ? -1.357 -2.089 -9.865 1.00 97.38 80 ARG A CA 1
ATOM 613 C C . ARG A 1 80 ? -0.399 -2.892 -8.987 1.00 97.38 80 ARG A C 1
ATOM 615 O O . ARG A 1 80 ? 0.825 -2.764 -9.059 1.00 97.38 80 ARG A O 1
ATOM 622 N N . LYS A 1 81 ? -0.967 -3.796 -8.190 1.00 96.81 81 LYS A N 1
ATOM 623 C CA . LYS A 1 81 ? -0.236 -4.851 -7.477 1.00 96.81 81 LYS A CA 1
ATOM 624 C C . LYS A 1 81 ? -0.575 -6.219 -8.056 1.00 96.81 81 LYS A C 1
ATOM 626 O O . LYS A 1 81 ? -1.550 -6.372 -8.785 1.00 96.81 81 LYS A O 1
ATOM 631 N N . VAL A 1 82 ? 0.261 -7.200 -7.733 1.00 97.25 82 VAL A N 1
ATOM 632 C CA . VAL A 1 82 ? 0.129 -8.589 -8.185 1.00 97.25 82 VAL A CA 1
ATOM 633 C C . VAL A 1 82 ? -0.002 -9.527 -7.001 1.00 97.25 82 VAL A C 1
ATOM 635 O O . VAL A 1 82 ? 0.455 -9.202 -5.904 1.00 97.25 82 VAL A O 1
ATOM 638 N N . LEU A 1 83 ? -0.589 -10.702 -7.229 1.00 97.06 83 LEU A N 1
ATOM 639 C CA . LEU A 1 83 ? -0.924 -11.642 -6.159 1.00 97.06 83 LEU A CA 1
ATOM 640 C C . LEU A 1 83 ? 0.268 -11.964 -5.246 1.00 97.06 83 LEU A C 1
ATOM 642 O O . LEU A 1 83 ? 0.141 -11.850 -4.030 1.00 97.06 83 LEU A O 1
ATOM 646 N N . ARG A 1 84 ? 1.448 -12.274 -5.803 1.00 94.81 84 ARG A N 1
ATOM 647 C CA 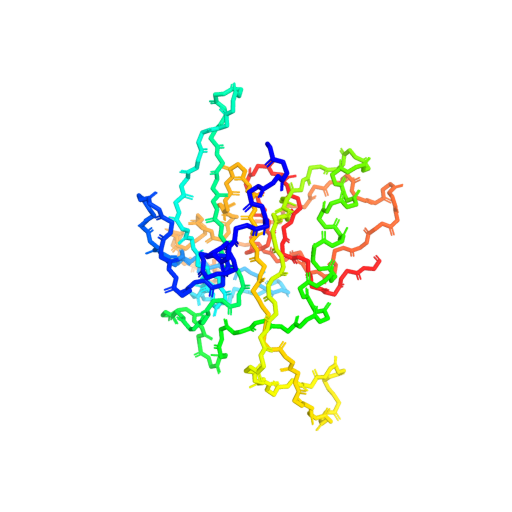. ARG A 1 84 ? 2.641 -12.601 -4.995 1.00 94.81 84 ARG A CA 1
ATOM 648 C C . ARG A 1 84 ? 3.034 -11.481 -4.028 1.00 94.81 84 ARG A C 1
ATOM 650 O O . ARG A 1 84 ? 3.365 -11.745 -2.877 1.00 94.81 84 ARG A O 1
ATOM 657 N N . SER A 1 85 ? 3.016 -10.225 -4.482 1.00 94.06 85 SER A N 1
ATOM 658 C CA . SER A 1 85 ? 3.481 -9.090 -3.681 1.00 94.06 85 SER A CA 1
ATOM 659 C C . SER A 1 85 ? 2.406 -8.611 -2.717 1.00 94.06 85 SER A C 1
ATOM 661 O O . SER A 1 85 ? 2.735 -8.038 -1.682 1.00 94.06 85 SER A O 1
ATOM 663 N N . SER A 1 86 ? 1.133 -8.854 -3.028 1.00 96.88 86 SER A N 1
ATOM 664 C CA . SER A 1 86 ? 0.025 -8.652 -2.097 1.00 96.88 86 SER A CA 1
ATOM 665 C C . SER A 1 86 ? 0.033 -9.701 -0.986 1.00 96.88 86 SER A C 1
ATOM 667 O O . SER A 1 86 ? -0.053 -9.326 0.175 1.00 96.88 86 SER A O 1
ATOM 669 N N . LEU A 1 87 ? 0.236 -10.987 -1.301 1.00 96.75 87 LEU A N 1
ATOM 670 C CA . LEU A 1 87 ? 0.338 -12.048 -0.291 1.00 96.75 87 LEU A CA 1
ATOM 671 C C . LEU A 1 87 ? 1.526 -11.840 0.651 1.00 96.75 87 LEU A C 1
ATOM 673 O O . LEU A 1 87 ? 1.367 -11.959 1.860 1.00 96.75 87 LEU A O 1
ATOM 677 N N . ARG A 1 88 ? 2.704 -11.483 0.121 1.00 95.44 88 ARG A N 1
ATOM 678 C CA . ARG A 1 88 ? 3.882 -11.182 0.952 1.00 95.44 88 ARG A CA 1
ATOM 679 C C . ARG A 1 88 ? 3.635 -10.019 1.911 1.00 95.44 88 ARG A C 1
ATOM 681 O O . ARG A 1 88 ? 3.981 -10.127 3.081 1.00 95.44 88 ARG A O 1
ATOM 688 N N . GLU A 1 89 ? 3.030 -8.934 1.428 1.00 96.31 89 GLU A N 1
ATOM 689 C CA . GLU A 1 89 ? 2.688 -7.780 2.268 1.00 96.31 89 GLU A CA 1
ATOM 690 C C . GLU A 1 89 ? 1.645 -8.150 3.327 1.00 96.31 89 GLU A C 1
ATOM 692 O O . GLU A 1 89 ? 1.840 -7.823 4.494 1.00 96.31 89 GLU A O 1
ATOM 697 N N . PHE A 1 90 ? 0.600 -8.894 2.951 1.00 97.00 90 PHE A N 1
ATOM 698 C CA . PHE A 1 90 ? -0.431 -9.370 3.873 1.00 97.00 90 PHE A CA 1
ATOM 699 C C . PHE A 1 90 ? 0.172 -10.221 4.997 1.00 97.00 90 PHE A C 1
ATOM 701 O O . PHE A 1 90 ? 0.017 -9.906 6.173 1.00 97.00 90 PHE A O 1
ATOM 708 N N . LEU A 1 91 ? 0.903 -11.277 4.629 1.00 96.69 91 LEU A N 1
ATOM 709 C CA . LEU A 1 91 ? 1.480 -12.222 5.582 1.00 96.69 91 LEU A CA 1
ATOM 710 C C . LEU A 1 91 ? 2.507 -11.553 6.497 1.00 96.69 91 LEU A C 1
ATOM 712 O O . LEU A 1 91 ? 2.506 -11.821 7.692 1.00 96.69 91 LEU A O 1
ATOM 716 N N . CYS A 1 92 ? 3.366 -10.678 5.966 1.00 95.31 92 CYS A N 1
ATOM 717 C CA . CYS A 1 92 ? 4.382 -10.010 6.779 1.00 95.31 92 CYS A CA 1
ATOM 718 C C . CYS A 1 92 ? 3.770 -8.997 7.752 1.00 95.31 92 CYS A C 1
ATOM 720 O O . CYS A 1 92 ? 4.161 -8.981 8.916 1.00 95.31 92 CYS A O 1
ATOM 722 N N . SER A 1 93 ? 2.775 -8.222 7.306 1.00 94.75 93 SER A N 1
ATOM 723 C CA . SER A 1 93 ? 2.024 -7.289 8.160 1.00 94.75 93 SER A CA 1
ATOM 724 C C . SER A 1 93 ? 1.420 -8.013 9.364 1.00 94.75 93 SER A C 1
ATOM 726 O O . SER A 1 93 ? 1.649 -7.648 10.514 1.00 94.75 93 SER A O 1
ATOM 728 N N . GLU A 1 94 ? 0.700 -9.106 9.117 1.00 97.12 94 GLU A N 1
ATOM 729 C CA . GLU A 1 94 ? 0.031 -9.840 10.190 1.00 97.12 94 GLU A CA 1
ATOM 730 C C . GLU A 1 94 ? 1.023 -10.626 11.061 1.00 97.12 94 GLU A C 1
ATOM 732 O O . GLU A 1 94 ? 0.868 -10.666 12.281 1.00 97.12 94 GLU A O 1
ATOM 737 N N . ALA A 1 95 ? 2.096 -11.172 10.478 1.00 95.38 95 ALA A N 1
ATOM 738 C CA . ALA A 1 95 ? 3.166 -11.808 11.245 1.00 95.38 95 ALA A CA 1
ATOM 739 C C . ALA A 1 95 ? 3.840 -10.819 12.207 1.00 95.38 95 ALA A C 1
ATOM 741 O O . ALA A 1 95 ? 4.005 -11.137 13.381 1.00 95.38 95 ALA A O 1
ATOM 742 N N . MET A 1 96 ? 4.175 -9.610 11.748 1.00 91.44 96 MET A N 1
ATOM 743 C CA . MET A 1 96 ? 4.772 -8.570 12.593 1.00 91.44 96 MET A CA 1
ATOM 744 C C . MET A 1 96 ? 3.858 -8.183 13.750 1.00 91.44 96 MET A C 1
ATOM 746 O O . MET A 1 96 ? 4.310 -8.114 14.893 1.00 91.44 96 MET A O 1
ATOM 750 N N . TYR A 1 97 ? 2.562 -8.024 13.477 1.00 95.00 97 TYR A N 1
ATOM 751 C CA . TYR A 1 97 ? 1.575 -7.739 14.511 1.00 95.00 97 TYR A CA 1
ATOM 752 C C . TYR A 1 97 ? 1.548 -8.840 15.581 1.00 95.00 97 TYR A C 1
ATOM 754 O O . TYR A 1 97 ? 1.606 -8.545 16.775 1.00 95.00 97 TYR A O 1
ATOM 762 N N . HIS A 1 98 ? 1.517 -10.108 15.164 1.00 95.44 98 HIS A N 1
ATOM 763 C CA . HIS A 1 98 ? 1.513 -11.249 16.082 1.00 95.44 98 HIS A CA 1
ATOM 764 C C . HIS A 1 98 ? 2.848 -11.468 16.810 1.00 95.44 98 HIS A C 1
ATOM 766 O O . HIS A 1 98 ? 2.853 -12.054 17.890 1.00 95.44 98 HIS A O 1
ATOM 772 N N . LEU A 1 99 ? 3.957 -10.950 16.276 1.00 93.38 99 LEU A N 1
ATOM 773 C CA . LEU A 1 99 ? 5.257 -10.887 16.951 1.00 93.38 99 LEU A CA 1
ATOM 774 C C . LEU A 1 99 ? 5.376 -9.705 17.932 1.00 93.38 99 LEU A C 1
ATOM 776 O O . LEU A 1 99 ? 6.415 -9.542 18.566 1.00 93.38 99 LEU A O 1
ATOM 780 N N . GLY A 1 100 ? 4.338 -8.8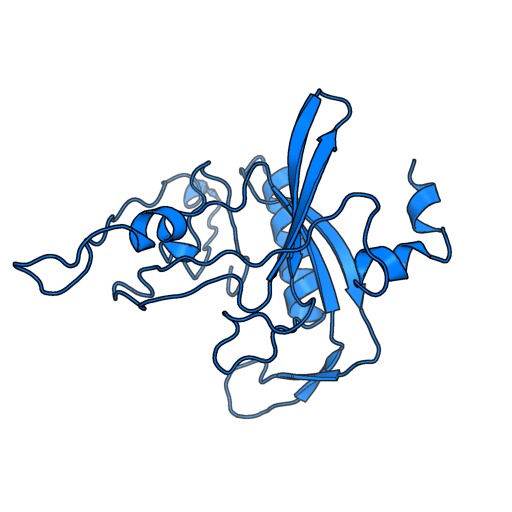72 18.067 1.00 90.81 100 GLY A N 1
ATOM 781 C CA . GLY A 1 100 ? 4.356 -7.690 18.932 1.00 90.81 100 GLY A CA 1
ATOM 782 C C . GLY A 1 100 ? 5.126 -6.503 18.347 1.00 90.81 100 GLY A C 1
ATOM 783 O O . GLY A 1 100 ? 5.409 -5.543 19.063 1.00 90.81 100 GLY A O 1
ATOM 784 N N . VAL A 1 101 ? 5.457 -6.543 17.055 1.00 90.00 101 VAL A N 1
ATOM 785 C CA . VAL A 1 101 ? 6.121 -5.447 16.345 1.00 90.00 101 VAL A CA 1
ATOM 786 C C . VAL A 1 101 ? 5.057 -4.486 15.802 1.00 90.00 101 VAL A C 1
ATOM 788 O O . VAL A 1 101 ? 4.183 -4.912 15.042 1.00 90.00 101 VAL A O 1
ATOM 791 N N . PRO A 1 102 ? 5.111 -3.180 16.132 1.00 91.88 102 PRO A N 1
ATOM 792 C CA . PRO A 1 102 ? 4.204 -2.192 15.557 1.00 91.88 102 PRO A CA 1
ATOM 793 C C . PRO A 1 102 ? 4.265 -2.185 14.021 1.00 91.88 102 PRO A C 1
ATOM 795 O O . PRO A 1 102 ? 5.333 -2.072 13.412 1.00 91.88 102 PRO A O 1
ATOM 798 N N . THR A 1 103 ? 3.107 -2.307 13.375 1.00 94.69 103 THR A N 1
ATOM 799 C CA . THR A 1 103 ? 3.000 -2.485 11.921 1.00 94.69 103 THR A CA 1
ATOM 800 C C . THR A 1 103 ? 1.649 -2.018 11.385 1.00 94.69 103 THR A C 1
ATOM 802 O O . THR A 1 103 ? 0.648 -2.019 12.109 1.00 94.69 103 THR A O 1
ATOM 805 N N . THR A 1 104 ? 1.608 -1.632 10.107 1.00 96.12 104 THR A N 1
ATOM 806 C CA . THR A 1 104 ? 0.348 -1.574 9.362 1.00 96.12 104 THR A CA 1
ATOM 807 C C . THR A 1 104 ? -0.306 -2.951 9.311 1.00 96.12 104 THR A C 1
ATOM 809 O O . THR A 1 104 ? 0.369 -3.958 9.150 1.00 96.12 104 THR A O 1
ATOM 812 N N . ARG A 1 105 ? -1.630 -2.998 9.385 1.00 97.31 105 ARG A N 1
ATOM 813 C CA . ARG A 1 105 ? -2.422 -4.227 9.308 1.00 97.31 105 ARG A CA 1
ATOM 814 C C . ARG A 1 105 ? -2.918 -4.476 7.893 1.00 97.31 105 ARG A C 1
ATOM 816 O O . ARG A 1 105 ? -3.101 -3.535 7.116 1.00 97.31 105 ARG A O 1
ATOM 823 N N . ALA A 1 106 ? -3.172 -5.737 7.572 1.00 96.81 106 ALA A N 1
ATOM 824 C CA . ALA A 1 106 ? -3.736 -6.154 6.297 1.00 96.81 106 ALA A CA 1
ATOM 825 C C . ALA A 1 106 ? -5.164 -6.690 6.488 1.00 96.81 106 ALA A C 1
ATOM 827 O O . ALA A 1 106 ? -5.391 -7.641 7.227 1.00 96.81 106 ALA A O 1
ATOM 828 N N . GLY A 1 107 ? -6.138 -6.060 5.825 1.00 94.56 107 GLY A N 1
ATOM 829 C CA . GLY A 1 107 ? -7.559 -6.398 5.950 1.00 94.56 107 GLY A CA 1
ATOM 830 C C . GLY A 1 107 ? -8.014 -7.477 4.969 1.00 94.56 107 GLY A C 1
ATOM 831 O O . GLY A 1 107 ? -8.468 -8.543 5.366 1.00 94.56 107 GLY A O 1
ATOM 832 N N . THR A 1 108 ? -7.896 -7.208 3.668 1.00 96.06 108 THR A N 1
ATOM 833 C CA . THR A 1 108 ? -8.357 -8.114 2.601 1.00 96.06 108 THR A CA 1
ATOM 834 C C . THR A 1 108 ? -7.331 -8.206 1.479 1.00 96.06 108 THR A C 1
ATOM 836 O O . THR A 1 108 ? -6.531 -7.291 1.290 1.00 96.06 108 THR A O 1
ATOM 839 N N . CYS A 1 109 ? -7.367 -9.303 0.722 1.00 96.88 109 CYS A N 1
ATOM 840 C CA . CYS A 1 109 ? -6.577 -9.509 -0.488 1.00 96.88 109 CYS A CA 1
ATOM 841 C C . CYS A 1 109 ? -7.510 -10.044 -1.581 1.00 96.88 109 CYS A C 1
ATOM 843 O O . CYS A 1 109 ? -7.922 -11.202 -1.529 1.00 96.88 109 CYS A O 1
ATOM 845 N N . VAL A 1 110 ? -7.881 -9.197 -2.544 1.00 97.00 110 VAL A N 1
ATOM 846 C CA . VAL A 1 110 ? -8.826 -9.542 -3.615 1.00 97.00 110 VAL A CA 1
ATOM 847 C C . VAL A 1 110 ? -8.082 -9.609 -4.941 1.00 97.00 110 VAL A C 1
ATOM 849 O O . VAL A 1 110 ? -7.476 -8.631 -5.381 1.00 97.00 110 VAL A O 1
ATOM 852 N N . THR A 1 111 ? -8.101 -10.780 -5.576 1.00 97.12 111 THR A N 1
ATOM 853 C CA . THR A 1 111 ? -7.473 -11.009 -6.883 1.00 97.12 111 THR A CA 1
ATOM 854 C C . THR A 1 111 ? -8.501 -10.923 -8.009 1.00 97.12 111 THR A C 1
ATOM 856 O O . THR A 1 111 ? -9.701 -11.045 -7.777 1.00 97.12 111 THR A O 1
ATOM 859 N N . SER A 1 112 ? -8.034 -10.702 -9.234 1.00 95.06 112 SER A N 1
ATOM 860 C CA . SER A 1 112 ? -8.882 -10.578 -10.421 1.00 95.06 112 SER A CA 1
ATOM 861 C C . SER A 1 112 ? -8.270 -11.308 -11.614 1.00 95.06 112 SER A C 1
ATOM 863 O O . SER A 1 112 ? -7.091 -11.665 -11.598 1.00 95.06 112 SER A O 1
ATOM 865 N N . ASP A 1 113 ? -9.051 -11.501 -12.675 1.00 96.31 113 ASP A N 1
ATOM 866 C CA . ASP A 1 113 ? -8.533 -12.040 -13.938 1.00 96.31 113 ASP A CA 1
ATOM 867 C C . ASP A 1 113 ? -7.851 -10.986 -14.820 1.00 96.31 113 ASP A C 1
ATOM 869 O O . ASP A 1 113 ? -7.182 -11.339 -15.794 1.00 96.31 113 ASP A O 1
ATOM 873 N N . THR A 1 114 ? -7.934 -9.704 -14.446 1.00 96.44 114 THR A N 1
ATOM 874 C CA . THR A 1 114 ? -7.118 -8.638 -15.038 1.00 96.44 114 THR A CA 1
ATOM 875 C C . THR A 1 114 ? -5.645 -8.978 -14.855 1.00 96.44 114 THR A C 1
ATOM 877 O O . THR A 1 114 ? -5.208 -9.296 -13.749 1.00 96.44 114 THR A O 1
ATOM 880 N N . ARG A 1 115 ? -4.854 -8.888 -15.927 1.00 97.25 115 ARG A N 1
ATOM 881 C CA . ARG A 1 115 ? -3.423 -9.206 -15.888 1.00 97.25 115 ARG A CA 1
ATOM 882 C C . ARG A 1 115 ? -2.563 -7.967 -16.069 1.00 97.25 115 ARG A C 1
ATOM 884 O O . ARG A 1 115 ? -2.895 -7.093 -16.864 1.00 97.25 115 ARG A O 1
ATOM 891 N N . VAL A 1 116 ? -1.440 -7.922 -15.358 1.00 96.75 116 VAL A N 1
ATOM 892 C CA . VAL A 1 116 ? -0.419 -6.880 -15.495 1.00 96.75 116 VAL A CA 1
ATOM 893 C C . VAL A 1 116 ? 0.956 -7.483 -15.722 1.00 96.75 116 VAL A C 1
ATOM 895 O O . VAL A 1 116 ? 1.280 -8.551 -15.202 1.00 96.75 116 VAL A O 1
ATOM 898 N N . VAL A 1 117 ? 1.761 -6.785 -16.516 1.00 96.31 117 VAL A N 1
ATOM 899 C CA . VAL A 1 117 ? 3.117 -7.206 -16.869 1.00 96.31 117 VAL A CA 1
ATOM 900 C C . VAL A 1 117 ? 4.048 -6.942 -15.693 1.00 96.31 117 VAL A C 1
ATOM 902 O O . VAL A 1 117 ? 4.125 -5.817 -15.198 1.00 96.31 117 VAL A O 1
ATOM 905 N N . ARG A 1 118 ? 4.779 -7.956 -15.242 1.00 95.62 118 ARG A N 1
ATOM 906 C CA . ARG A 1 118 ? 5.816 -7.813 -14.220 1.00 95.62 118 ARG A CA 1
ATOM 907 C C . ARG A 1 118 ? 7.035 -8.628 -14.589 1.00 95.62 118 ARG A C 1
ATOM 909 O O . ARG A 1 118 ? 6.921 -9.780 -14.987 1.00 95.62 118 ARG A O 1
ATOM 916 N N . ASP A 1 119 ? 8.197 -8.041 -14.370 1.00 91.62 119 ASP A N 1
ATOM 917 C CA . ASP A 1 119 ? 9.445 -8.780 -14.288 1.00 91.62 119 ASP A CA 1
ATOM 918 C C . ASP A 1 119 ? 9.677 -9.147 -12.821 1.00 91.62 119 ASP A C 1
ATOM 920 O O . ASP A 1 119 ? 9.810 -8.275 -11.961 1.00 91.62 119 ASP A O 1
ATOM 924 N N . VAL A 1 120 ? 9.607 -10.441 -12.509 1.00 85.44 120 VAL A N 1
ATOM 925 C CA . VAL A 1 120 ? 9.631 -10.924 -11.121 1.00 85.44 120 VAL A CA 1
ATOM 926 C C . VAL A 1 120 ? 10.999 -10.707 -10.481 1.00 85.44 120 VAL A C 1
ATOM 928 O O . VAL A 1 120 ? 11.063 -10.374 -9.298 1.00 85.44 120 VAL A O 1
ATOM 931 N N . PHE A 1 121 ? 12.064 -10.878 -11.267 1.00 85.44 121 PHE A N 1
ATOM 932 C CA . PHE A 1 121 ? 13.452 -10.859 -10.803 1.00 85.44 121 PHE A CA 1
ATOM 933 C C . PHE A 1 121 ? 14.264 -9.701 -11.386 1.00 85.44 121 PHE A C 1
ATOM 935 O O . PHE A 1 121 ? 15.470 -9.648 -11.172 1.00 85.44 121 PHE A O 1
ATOM 942 N N . TYR A 1 122 ? 13.618 -8.777 -12.104 1.00 83.00 122 TYR A N 1
ATOM 943 C CA . TYR A 1 122 ? 14.272 -7.651 -12.779 1.00 83.00 122 TYR A CA 1
ATOM 944 C C . TYR A 1 122 ? 15.365 -8.104 -13.770 1.00 83.00 122 TYR A C 1
ATOM 946 O O . TYR A 1 122 ? 16.378 -7.430 -13.941 1.00 83.00 122 TYR A O 1
ATOM 954 N N . GLY A 1 123 ? 15.170 -9.271 -14.395 1.00 88.25 123 GLY A N 1
ATOM 955 C CA . GLY A 1 123 ? 16.133 -9.919 -15.296 1.00 88.25 123 GLY A CA 1
ATOM 956 C C . GLY A 1 123 ? 15.796 -9.807 -16.787 1.00 88.25 123 GLY A C 1
ATOM 957 O O . GLY A 1 123 ? 16.408 -10.491 -17.600 1.00 88.25 123 GLY A O 1
ATOM 958 N N . GLY A 1 124 ? 14.790 -9.011 -17.150 1.00 89.25 124 GLY A N 1
ATOM 959 C CA . GLY A 1 124 ? 14.241 -8.869 -18.502 1.00 89.25 124 GLY A CA 1
ATOM 960 C C . GLY A 1 124 ? 13.121 -9.858 -18.848 1.00 89.25 124 GLY A C 1
ATOM 961 O O . GLY A 1 124 ? 12.493 -9.728 -19.897 1.00 89.25 124 GLY A O 1
ATOM 962 N N . ASN A 1 125 ? 12.821 -10.825 -17.975 1.00 92.12 125 ASN A N 1
ATOM 963 C CA . ASN A 1 125 ? 11.861 -11.901 -18.238 1.00 92.12 125 ASN A CA 1
ATOM 964 C C . ASN A 1 125 ? 10.476 -11.558 -17.678 1.00 92.12 125 ASN A C 1
ATOM 966 O O . ASN A 1 125 ? 10.056 -12.054 -16.629 1.00 92.12 125 ASN A O 1
ATOM 970 N N . ALA A 1 126 ? 9.767 -10.678 -18.383 1.00 94.44 126 ALA A N 1
ATOM 971 C CA . ALA A 1 126 ? 8.446 -10.231 -17.971 1.00 94.44 126 ALA A CA 1
ATOM 972 C C . ALA A 1 126 ? 7.361 -11.302 -18.196 1.00 94.44 126 ALA A C 1
ATOM 974 O O . ALA A 1 126 ? 7.292 -11.939 -19.245 1.00 94.44 126 ALA A O 1
ATOM 975 N N . ILE A 1 127 ? 6.469 -11.451 -17.217 1.00 95.56 127 ILE A N 1
ATOM 976 C CA . ILE A 1 127 ? 5.308 -12.345 -17.253 1.00 95.56 127 ILE A CA 1
ATOM 977 C C . ILE A 1 127 ? 4.016 -11.570 -16.973 1.00 95.56 127 ILE A C 1
ATOM 979 O O . ILE A 1 127 ? 4.034 -10.461 -16.436 1.00 95.56 127 ILE A O 1
ATOM 983 N N . LEU A 1 128 ? 2.876 -12.169 -17.318 1.00 97.31 128 LEU A N 1
ATOM 984 C CA . LEU A 1 128 ? 1.554 -11.655 -16.964 1.00 97.31 128 LEU A CA 1
ATOM 985 C C . LEU A 1 128 ? 1.095 -12.241 -15.628 1.00 97.31 128 LEU A C 1
ATOM 987 O O . LEU A 1 128 ? 0.846 -13.442 -15.523 1.00 97.31 128 LEU A O 1
ATOM 991 N N . GLU A 1 129 ? 0.908 -11.384 -14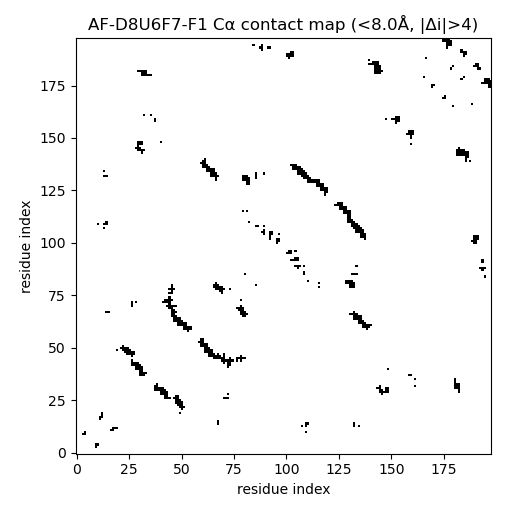.631 1.00 97.44 129 GLU A N 1
ATOM 992 C CA . GLU A 1 129 ? 0.424 -11.758 -13.302 1.00 97.44 129 GLU A CA 1
ATOM 993 C C . GLU A 1 129 ? -0.976 -11.195 -13.040 1.00 97.44 129 GLU A C 1
ATOM 995 O O . GLU A 1 129 ? -1.345 -10.143 -13.564 1.00 97.44 129 GLU A O 1
ATOM 1000 N N . LYS A 1 130 ? -1.758 -11.873 -12.191 1.00 97.62 130 LYS A N 1
ATOM 1001 C CA . LYS A 1 130 ? -3.092 -11.407 -11.793 1.00 97.62 130 LYS A CA 1
ATOM 1002 C C . LYS A 1 130 ? -3.007 -10.129 -10.961 1.00 97.62 130 LYS A C 1
ATOM 1004 O O . LYS A 1 130 ? -2.360 -10.107 -9.906 1.00 97.62 130 LYS A O 1
ATOM 1009 N N . ALA A 1 131 ? -3.703 -9.089 -11.408 1.00 97.88 131 ALA A N 1
ATOM 1010 C CA . ALA A 1 131 ? -3.871 -7.854 -10.666 1.00 97.88 131 ALA A CA 1
ATOM 1011 C C . ALA A 1 131 ? -4.624 -8.147 -9.366 1.00 97.88 131 ALA A C 1
ATOM 1013 O O . ALA A 1 131 ? -5.638 -8.849 -9.356 1.00 97.88 131 ALA A O 1
ATOM 1014 N N . THR A 1 132 ? -4.088 -7.645 -8.262 1.00 98.06 132 THR A N 1
ATOM 1015 C CA . THR A 1 132 ? -4.580 -7.933 -6.915 1.00 98.06 132 THR A CA 1
ATOM 1016 C C . THR A 1 132 ? -4.564 -6.659 -6.092 1.00 98.06 132 THR A C 1
ATOM 1018 O O . THR A 1 132 ? -3.585 -5.912 -6.132 1.00 98.06 132 THR A O 1
ATOM 1021 N N . ILE A 1 133 ? -5.631 -6.434 -5.333 1.00 98.12 133 ILE A N 1
ATOM 1022 C CA . ILE A 1 133 ? -5.780 -5.308 -4.414 1.00 98.12 133 ILE A CA 1
ATOM 1023 C C . ILE A 1 133 ? -5.662 -5.831 -2.988 1.00 98.12 133 ILE A C 1
ATOM 1025 O O . ILE A 1 133 ? -6.250 -6.856 -2.645 1.00 98.12 133 ILE A O 1
ATOM 1029 N N . ILE A 1 134 ? -4.879 -5.135 -2.168 1.00 97.94 134 ILE A N 1
ATOM 1030 C CA . ILE A 1 134 ? -4.805 -5.369 -0.726 1.00 97.94 134 ILE A CA 1
ATOM 1031 C C . ILE A 1 134 ? -5.374 -4.161 0.014 1.00 97.94 134 ILE A C 1
ATOM 1033 O O . ILE A 1 134 ? -5.063 -3.020 -0.336 1.00 97.94 134 ILE A O 1
ATOM 1037 N N . THR A 1 135 ? -6.176 -4.415 1.045 1.00 97.81 135 THR A N 1
ATOM 1038 C CA . THR A 1 135 ? -6.595 -3.385 2.000 1.00 97.81 135 THR A CA 1
ATOM 1039 C C . THR A 1 135 ? -5.574 -3.297 3.116 1.00 97.81 135 THR A C 1
ATOM 1041 O O . THR A 1 135 ? -5.311 -4.285 3.799 1.00 97.81 135 THR A O 1
ATOM 1044 N N . ARG A 1 136 ? -5.018 -2.109 3.311 1.00 98.06 136 ARG A N 1
ATOM 1045 C CA . ARG A 1 136 ? -4.120 -1.761 4.406 1.00 98.06 136 ARG A CA 1
ATOM 1046 C C . ARG A 1 136 ? -4.882 -0.933 5.423 1.00 98.06 136 ARG A C 1
ATOM 1048 O O . ARG A 1 136 ? -5.736 -0.129 5.050 1.00 98.06 136 ARG A O 1
ATOM 1055 N N . ILE A 1 137 ? -4.555 -1.127 6.690 1.00 97.50 137 ILE A N 1
ATOM 1056 C CA . ILE A 1 137 ? -5.215 -0.475 7.816 1.00 97.50 137 ILE A CA 1
ATOM 1057 C C . ILE A 1 137 ? -4.127 0.010 8.777 1.00 97.50 137 ILE A C 1
ATOM 1059 O O . ILE A 1 137 ? -3.255 -0.767 9.166 1.00 97.50 137 ILE A O 1
ATOM 1063 N N . ALA A 1 138 ? -4.132 1.285 9.150 1.00 96.94 138 ALA A N 1
ATOM 1064 C CA . ALA A 1 138 ? -3.130 1.856 10.055 1.00 96.94 138 ALA A CA 1
ATOM 1065 C C . ALA A 1 138 ? -3.735 2.986 10.900 1.00 96.94 138 ALA A C 1
ATOM 1067 O O . ALA A 1 138 ? -4.720 3.578 10.468 1.00 96.94 138 ALA A O 1
ATOM 1068 N N . PRO A 1 139 ? -3.169 3.331 12.072 1.00 95.81 139 PRO A N 1
ATOM 1069 C CA . PRO A 1 139 ? -3.591 4.535 12.789 1.00 95.81 139 PRO A CA 1
ATOM 1070 C C . PRO A 1 139 ? -3.349 5.793 11.949 1.00 95.81 139 PRO A C 1
ATOM 1072 O O . PRO A 1 139 ? -4.135 6.728 12.011 1.00 95.81 139 PRO A O 1
ATOM 1075 N N . THR A 1 140 ? -2.271 5.790 11.155 1.00 95.81 140 THR A N 1
ATOM 1076 C CA . THR A 1 140 ? -2.041 6.766 10.092 1.00 95.81 140 THR A CA 1
ATOM 1077 C C . THR A 1 140 ? -1.078 6.250 9.017 1.00 95.81 140 THR A C 1
ATOM 1079 O O . THR A 1 140 ? -0.156 5.487 9.326 1.00 95.81 140 THR A O 1
ATOM 1082 N N . PHE A 1 141 ? -1.261 6.683 7.766 1.00 96.81 141 PHE A N 1
ATOM 1083 C CA . PHE A 1 141 ? -0.312 6.505 6.659 1.00 96.81 141 PHE A CA 1
ATOM 1084 C C . PHE A 1 141 ? 0.620 7.712 6.455 1.00 96.81 141 PHE A C 1
ATOM 1086 O O . PHE A 1 141 ? 1.347 7.766 5.457 1.00 96.81 141 PHE A O 1
ATOM 1093 N N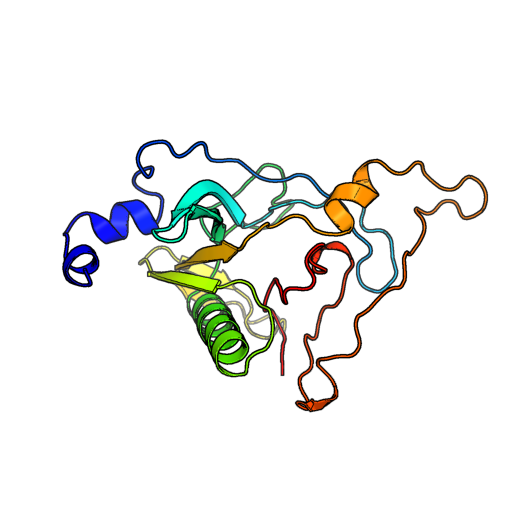 . LEU A 1 142 ? 0.632 8.676 7.384 1.00 95.31 142 LEU A N 1
ATOM 1094 C CA . LEU A 1 142 ? 1.617 9.756 7.390 1.00 95.31 142 LEU A CA 1
ATOM 1095 C C . LEU A 1 142 ? 3.042 9.217 7.589 1.00 95.31 142 LEU A C 1
ATOM 1097 O O . LEU A 1 142 ? 3.304 8.298 8.373 1.00 95.31 142 LEU A O 1
ATOM 1101 N N . ARG A 1 143 ? 3.979 9.832 6.869 1.00 94.31 143 ARG A N 1
ATOM 1102 C CA . ARG A 1 143 ? 5.380 9.403 6.751 1.00 94.31 143 ARG A CA 1
ATOM 1103 C C . ARG A 1 143 ? 6.296 10.601 6.942 1.00 94.31 143 ARG A C 1
ATOM 1105 O O . ARG A 1 143 ? 5.839 11.731 6.795 1.00 94.31 143 ARG A O 1
ATOM 1112 N N . PHE A 1 144 ? 7.589 10.398 7.184 1.00 91.94 144 PHE A N 1
ATOM 1113 C CA . PHE A 1 144 ? 8.525 11.535 7.227 1.00 91.94 144 PHE A CA 1
ATOM 1114 C C . PHE A 1 144 ? 8.499 12.338 5.921 1.00 91.94 144 PHE A C 1
ATOM 1116 O O . PHE A 1 144 ? 8.381 13.564 5.956 1.00 91.94 144 PHE A O 1
ATOM 1123 N N . GLY A 1 145 ? 8.439 11.640 4.786 1.00 90.38 145 GLY A N 1
ATOM 1124 C CA . GLY A 1 145 ? 8.248 12.229 3.460 1.00 90.38 145 GLY A CA 1
ATOM 1125 C C . GLY A 1 145 ? 7.043 13.171 3.314 1.00 90.38 145 GLY A C 1
ATOM 1126 O O . GLY A 1 145 ? 7.062 14.101 2.506 1.00 90.38 145 GLY A O 1
ATOM 1127 N N . SER A 1 146 ? 5.988 12.962 4.108 1.00 94.38 146 SER A N 1
ATOM 1128 C CA . SER A 1 146 ? 4.780 13.801 4.123 1.00 94.38 146 SER A CA 1
ATOM 1129 C C . SE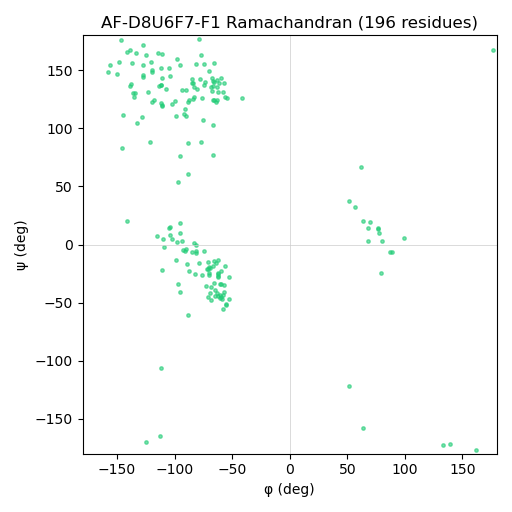R A 1 146 ? 5.035 15.186 4.710 1.00 94.38 146 SER A C 1
ATOM 1131 O O . SER A 1 146 ? 4.342 16.135 4.369 1.00 94.38 146 SER A O 1
ATOM 1133 N N . PHE A 1 147 ? 6.040 15.314 5.574 1.00 92.44 147 PHE A N 1
ATOM 1134 C CA . PHE A 1 147 ? 6.461 16.588 6.154 1.00 92.44 147 PHE A CA 1
ATOM 1135 C C . PHE A 1 147 ? 7.638 17.181 5.387 1.00 92.44 147 PHE A C 1
ATOM 1137 O O . PHE A 1 147 ? 7.738 18.398 5.244 1.00 92.44 147 PHE A O 1
ATOM 1144 N N . GLU A 1 148 ? 8.523 16.324 4.870 1.00 88.00 148 GLU A N 1
ATOM 1145 C CA . GLU A 1 148 ? 9.674 16.750 4.081 1.00 88.00 148 GLU A CA 1
ATOM 1146 C C . GLU A 1 148 ? 9.251 17.573 2.867 1.00 88.00 148 GLU A C 1
ATOM 1148 O O . GLU A 1 148 ? 9.929 18.545 2.577 1.00 88.00 148 GLU A O 1
ATOM 1153 N N . ILE A 1 149 ? 8.114 17.284 2.223 1.00 88.00 149 ILE A N 1
ATOM 1154 C CA . ILE A 1 149 ? 7.678 17.982 0.998 1.00 88.00 149 ILE A CA 1
ATOM 1155 C C . ILE A 1 149 ? 7.480 19.493 1.181 1.00 88.00 149 ILE A C 1
ATOM 1157 O O . ILE A 1 149 ? 7.569 20.245 0.214 1.00 88.00 149 ILE A O 1
ATOM 1161 N N . PHE A 1 150 ? 7.259 19.944 2.415 1.00 88.19 150 PHE A N 1
ATOM 1162 C CA . PHE A 1 150 ? 7.087 21.355 2.754 1.00 88.19 150 PHE A CA 1
ATOM 1163 C C . PHE A 1 150 ? 8.393 22.046 3.174 1.00 88.19 150 PHE A C 1
ATOM 1165 O O . PHE A 1 150 ? 8.390 23.254 3.417 1.00 88.19 150 PHE A O 1
ATOM 1172 N N . LYS A 1 151 ? 9.511 21.314 3.293 1.00 81.88 151 LYS A N 1
ATOM 1173 C CA . LYS A 1 151 ? 10.806 21.904 3.656 1.00 81.88 151 LYS A CA 1
ATOM 1174 C C . LYS A 1 151 ? 11.383 22.699 2.475 1.00 81.88 151 LYS A C 1
ATOM 1176 O O . LYS A 1 151 ? 11.314 22.233 1.337 1.00 81.88 151 LYS A O 1
ATOM 1181 N N . PRO A 1 152 ? 11.997 23.867 2.727 1.00 70.50 152 PRO A N 1
ATOM 1182 C CA . PRO A 1 152 ? 12.734 24.584 1.696 1.00 70.50 152 PRO A CA 1
ATOM 1183 C C . PRO A 1 152 ? 13.971 23.789 1.257 1.00 70.50 152 PRO A C 1
ATOM 1185 O O . PRO A 1 152 ? 14.508 22.967 2.005 1.00 70.50 152 PRO A O 1
ATOM 1188 N N . VAL A 1 153 ? 14.437 24.065 0.041 1.00 66.94 153 VAL A N 1
ATOM 1189 C CA . VAL A 1 153 ? 15.729 23.573 -0.453 1.00 66.94 153 VAL A CA 1
ATOM 1190 C C . VAL A 1 153 ? 16.844 24.247 0.354 1.00 66.94 153 VAL A C 1
ATOM 1192 O O . VAL A 1 153 ? 16.813 25.464 0.539 1.00 66.94 153 VAL A O 1
ATOM 1195 N N . ASP A 1 154 ? 17.810 23.474 0.853 1.00 62.44 154 ASP A N 1
ATOM 1196 C CA . ASP A 1 154 ? 18.958 24.008 1.591 1.00 62.44 154 ASP A CA 1
ATOM 1197 C C . ASP A 1 154 ? 19.825 24.868 0.659 1.00 62.44 154 ASP A C 1
ATOM 1199 O O . ASP A 1 154 ? 20.294 24.411 -0.387 1.00 62.44 154 ASP A O 1
ATOM 1203 N N . ALA A 1 155 ? 20.056 26.118 1.058 1.00 56.12 155 ALA A N 1
ATOM 1204 C CA . ALA A 1 155 ? 20.850 27.081 0.304 1.00 56.12 155 ALA A CA 1
ATOM 1205 C C . ALA A 1 155 ? 22.355 26.742 0.259 1.00 56.12 155 ALA A C 1
ATOM 1207 O O . ALA A 1 155 ? 23.056 27.244 -0.616 1.00 56.12 155 ALA A O 1
ATOM 1208 N N . PHE A 1 156 ? 22.858 25.912 1.180 1.00 53.72 156 PHE A N 1
ATOM 1209 C CA . PHE A 1 156 ? 24.272 25.539 1.289 1.00 53.72 156 PHE A CA 1
ATOM 1210 C C . PHE A 1 156 ? 24.609 24.230 0.572 1.00 53.72 156 PHE A C 1
ATOM 1212 O O . PHE A 1 156 ? 25.658 24.130 -0.061 1.00 53.72 156 PHE A O 1
ATOM 1219 N N . THR A 1 157 ? 23.745 23.218 0.673 1.00 57.16 157 THR A N 1
ATOM 1220 C CA . THR A 1 157 ? 23.985 21.897 0.061 1.00 57.16 157 THR A CA 1
ATOM 1221 C C . THR A 1 157 ? 23.264 21.707 -1.273 1.00 57.16 157 THR A C 1
ATOM 1223 O O . THR A 1 157 ? 23.560 20.758 -1.998 1.00 57.16 157 THR A O 1
ATOM 1226 N N . GLY A 1 158 ? 22.310 22.583 -1.610 1.00 56.34 158 GLY A N 1
ATOM 1227 C CA . GLY A 1 158 ? 21.444 22.432 -2.781 1.00 56.34 158 GLY A CA 1
ATOM 1228 C C . GLY A 1 158 ? 20.460 21.255 -2.685 1.00 56.34 158 GLY A C 1
ATOM 1229 O O . GLY A 1 158 ? 19.736 20.997 -3.645 1.00 56.34 158 GLY A O 1
ATOM 1230 N N . GLY A 1 159 ? 20.422 20.533 -1.557 1.00 54.53 159 GLY A N 1
ATOM 1231 C CA . GLY A 1 159 ? 19.525 19.401 -1.300 1.00 54.53 159 GLY A CA 1
ATOM 1232 C C . GLY A 1 159 ? 18.529 19.690 -0.174 1.00 54.53 159 GLY A C 1
ATOM 1233 O O . GLY A 1 159 ? 18.692 20.627 0.589 1.00 54.53 159 GLY A O 1
ATOM 1234 N N . MET A 1 160 ? 17.465 18.899 -0.027 1.00 54.47 160 MET A N 1
ATOM 1235 C CA . MET A 1 160 ? 16.644 18.943 1.196 1.00 54.47 160 MET A CA 1
ATOM 1236 C C . MET A 1 160 ? 17.307 18.075 2.273 1.00 54.47 160 MET A C 1
ATOM 1238 O O . MET A 1 160 ? 17.759 16.974 1.964 1.00 54.47 160 MET A O 1
ATOM 1242 N N . HIS A 1 161 ? 17.393 18.565 3.517 1.00 50.75 161 HIS A N 1
ATOM 1243 C CA . HIS A 1 161 ? 18.029 17.887 4.660 1.00 50.75 161 HIS A CA 1
ATOM 1244 C C . HIS A 1 161 ? 17.724 16.377 4.725 1.00 50.75 161 HIS A C 1
ATOM 1246 O O . HIS A 1 161 ? 16.555 15.996 4.787 1.00 50.75 161 HIS A O 1
ATOM 1252 N N . SER A 1 162 ? 18.754 15.523 4.800 1.00 46.78 162 SER A N 1
ATOM 1253 C CA . SER A 1 162 ? 18.590 14.110 5.163 1.00 46.78 162 SER A CA 1
ATOM 1254 C C . SER A 1 162 ? 18.356 14.013 6.670 1.00 46.78 162 SER A C 1
ATOM 1256 O O . SER A 1 162 ? 19.277 14.228 7.462 1.00 46.78 162 SER A O 1
ATOM 1258 N N . THR A 1 163 ? 17.132 13.714 7.096 1.00 44.00 163 THR A N 1
ATOM 1259 C CA . THR A 1 163 ? 16.872 13.463 8.520 1.00 44.00 163 THR A CA 1
ATOM 1260 C C . THR A 1 163 ? 17.108 11.977 8.782 1.00 44.00 163 THR A C 1
ATOM 1262 O O . THR A 1 163 ? 16.201 11.160 8.652 1.00 44.00 163 THR A O 1
ATOM 1265 N N . THR A 1 164 ? 18.351 11.598 9.084 1.00 37.66 164 THR A N 1
ATOM 1266 C CA . THR A 1 164 ? 18.716 10.203 9.370 1.00 37.66 164 THR A CA 1
ATOM 1267 C C . THR A 1 164 ? 18.265 9.824 10.781 1.00 37.66 164 THR A C 1
ATOM 1269 O O . THR A 1 164 ? 19.025 9.938 11.740 1.00 37.66 164 THR A O 1
ATOM 1272 N N . HIS A 1 165 ? 17.030 9.346 10.922 1.00 38.81 165 HIS A N 1
ATOM 1273 C CA . HIS A 1 165 ? 16.593 8.619 12.113 1.00 38.81 165 HIS A CA 1
ATOM 1274 C C . HIS A 1 165 ? 15.947 7.297 11.692 1.00 38.81 165 HIS A C 1
ATOM 1276 O O . HIS A 1 165 ? 14.855 7.282 11.131 1.00 38.81 165 HIS A O 1
ATOM 1282 N N . VAL A 1 166 ? 16.620 6.179 11.977 1.00 42.50 166 VAL A N 1
ATOM 1283 C CA . VAL A 1 166 ? 16.037 4.833 11.889 1.00 42.50 166 VAL A CA 1
ATOM 1284 C C . VAL A 1 166 ? 16.059 4.212 13.283 1.00 42.50 166 VAL A C 1
ATOM 1286 O O . VAL A 1 166 ? 17.101 4.144 13.933 1.00 42.50 166 VAL A O 1
ATOM 1289 N N . LEU A 1 167 ? 14.871 3.799 13.729 1.00 43.38 167 LEU A N 1
ATOM 1290 C CA . LEU A 1 167 ? 14.583 3.142 15.003 1.00 43.38 167 LEU A CA 1
ATOM 1291 C C . LEU A 1 167 ? 15.206 1.733 15.075 1.00 43.38 167 LEU A C 1
ATOM 1293 O O . LEU A 1 167 ? 15.230 0.991 14.096 1.00 43.38 167 LEU A O 1
ATOM 1297 N N . SER A 1 168 ? 15.684 1.369 16.266 1.00 41.81 168 SER A N 1
ATOM 1298 C CA . SER A 1 168 ? 16.574 0.239 16.575 1.00 41.81 168 SER A CA 1
ATOM 1299 C C . SER A 1 168 ? 15.890 -1.064 17.030 1.00 41.81 168 SER A C 1
ATOM 1301 O O . SER A 1 168 ? 16.547 -1.931 17.601 1.00 41.81 168 SER A O 1
ATOM 1303 N N . SER A 1 169 ? 14.594 -1.267 16.791 1.00 47.47 169 SER A N 1
ATOM 1304 C CA . SER A 1 169 ? 13.854 -2.413 17.359 1.00 47.47 169 SER A CA 1
ATOM 1305 C C . SER A 1 169 ? 13.860 -3.698 16.514 1.00 47.47 169 SER A C 1
ATOM 1307 O O . SER A 1 169 ? 13.590 -4.771 17.043 1.00 47.47 169 SER A O 1
ATOM 1309 N N . LEU A 1 170 ? 14.201 -3.638 15.223 1.00 54.59 170 LEU A N 1
ATOM 1310 C CA . LEU A 1 170 ? 14.086 -4.791 14.308 1.00 54.59 170 LEU A CA 1
ATOM 1311 C C . LEU A 1 170 ? 15.317 -5.708 14.278 1.00 54.59 170 LEU A C 1
ATOM 1313 O O . LEU A 1 170 ? 15.201 -6.893 13.965 1.00 54.59 170 LEU A O 1
ATOM 1317 N N . GLY A 1 171 ? 16.489 -5.188 14.656 1.00 59.50 171 GLY A N 1
ATOM 1318 C CA . GLY A 1 171 ? 17.735 -5.963 14.661 1.00 59.50 171 GLY A CA 1
ATOM 1319 C C . GLY A 1 171 ? 17.707 -7.155 15.624 1.00 59.50 171 GLY A C 1
ATOM 1320 O O . GLY A 1 171 ? 18.390 -8.146 15.392 1.00 59.50 171 GLY A O 1
ATOM 1321 N N . GLN A 1 172 ? 16.871 -7.101 16.667 1.00 60.19 172 GLN A N 1
ATOM 1322 C CA . GLN A 1 172 ? 16.738 -8.180 17.653 1.00 60.19 172 GLN A CA 1
ATOM 1323 C C . GLN A 1 172 ? 16.015 -9.420 17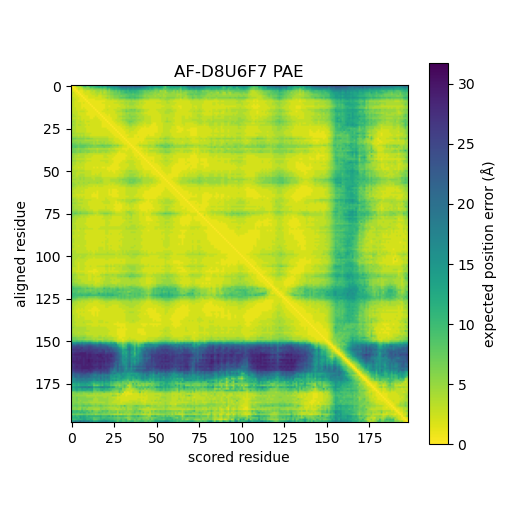.107 1.00 60.19 172 GLN A C 1
ATOM 1325 O O . GLN A 1 172 ? 16.196 -10.510 17.640 1.00 60.19 172 GLN A O 1
ATOM 1330 N N . LEU A 1 173 ? 15.230 -9.270 16.036 1.00 62.94 173 LEU A N 1
ATOM 1331 C CA . LEU A 1 173 ? 14.507 -10.367 15.385 1.00 62.94 173 LEU A CA 1
ATOM 1332 C C . LEU A 1 173 ? 15.238 -10.906 14.147 1.00 62.94 173 LEU A C 1
ATOM 1334 O O . LEU A 1 173 ? 14.709 -11.773 13.459 1.00 62.94 173 LEU A O 1
ATOM 1338 N N . GLY A 1 174 ? 16.429 -10.377 13.834 1.00 71.62 174 GLY A N 1
ATOM 1339 C CA . GLY A 1 174 ? 17.153 -10.719 12.608 1.00 71.62 174 GLY A CA 1
ATOM 1340 C C . GLY A 1 174 ? 16.422 -10.306 11.325 1.00 71.62 174 GLY A C 1
ATOM 1341 O O . GLY A 1 174 ? 16.708 -10.860 10.271 1.00 71.62 174 GLY A O 1
ATOM 1342 N N . TRP A 1 175 ? 15.477 -9.361 11.407 1.00 77.25 175 TRP A N 1
ATOM 1343 C CA . TRP A 1 175 ? 14.636 -8.955 10.282 1.00 77.25 175 TRP A CA 1
ATOM 1344 C C . TRP A 1 175 ? 15.205 -7.749 9.532 1.00 77.25 175 TRP A C 1
ATOM 1346 O O . TRP A 1 175 ? 15.528 -6.725 10.142 1.00 77.25 175 TRP A O 1
ATOM 1356 N N . CYS A 1 176 ? 15.240 -7.828 8.199 1.00 76.00 176 CYS A N 1
ATOM 1357 C CA . CYS A 1 176 ? 15.636 -6.735 7.321 1.00 76.00 176 CYS A CA 1
ATOM 1358 C C . CYS A 1 176 ? 14.445 -6.221 6.496 1.00 76.00 176 CYS A C 1
ATOM 1360 O O . CYS A 1 176 ? 13.865 -6.935 5.679 1.00 76.00 176 CYS A O 1
ATOM 1362 N N . HIS A 1 177 ? 14.131 -4.927 6.623 1.00 76.19 177 HIS A N 1
ATOM 1363 C CA . HIS A 1 177 ? 13.090 -4.278 5.811 1.00 76.19 177 HIS A CA 1
ATOM 1364 C C . HIS A 1 177 ? 13.439 -4.219 4.315 1.00 76.19 177 HIS A C 1
ATOM 1366 O O . HIS A 1 177 ? 12.559 -4.206 3.452 1.00 76.19 177 HIS A O 1
ATOM 1372 N N . GLY A 1 178 ? 14.730 -4.080 4.006 1.00 73.19 178 GLY A N 1
ATOM 1373 C CA . GLY A 1 178 ? 15.261 -3.932 2.649 1.00 73.19 178 GLY A CA 1
ATOM 1374 C C . GLY A 1 178 ? 15.135 -2.532 2.028 1.00 73.19 178 GLY A C 1
ATOM 1375 O O . GLY A 1 178 ? 15.936 -2.205 1.160 1.00 73.19 178 GLY A O 1
ATOM 1376 N N . VAL A 1 179 ? 14.183 -1.684 2.456 1.00 76.88 179 VAL A N 1
ATOM 1377 C CA . VAL A 1 179 ? 13.967 -0.333 1.882 1.00 76.88 179 VAL A CA 1
ATOM 1378 C C . VAL A 1 179 ? 13.515 0.675 2.949 1.00 76.88 179 VAL A C 1
ATOM 1380 O O . VAL A 1 179 ? 12.326 0.957 3.091 1.00 76.88 179 VAL A O 1
ATOM 1383 N N . LEU A 1 180 ? 14.473 1.243 3.683 1.00 81.00 180 LEU A N 1
ATOM 1384 C CA . LEU A 1 180 ? 14.244 2.242 4.741 1.00 81.00 180 LEU A CA 1
ATOM 1385 C C . LEU A 1 180 ? 14.436 3.678 4.226 1.00 81.00 180 LEU A C 1
ATOM 1387 O O . LEU A 1 180 ? 15.229 4.449 4.762 1.00 81.00 180 LEU A O 1
ATOM 1391 N N . ASN A 1 181 ? 13.732 4.019 3.149 1.00 84.69 181 ASN A N 1
ATOM 1392 C CA . ASN A 1 181 ? 13.671 5.396 2.656 1.00 84.69 181 ASN A CA 1
ATOM 1393 C C . ASN A 1 181 ? 12.762 6.240 3.566 1.00 84.69 181 ASN A C 1
ATOM 1395 O O . ASN A 1 181 ? 11.860 5.691 4.201 1.00 84.69 181 ASN A O 1
ATOM 1399 N N . THR A 1 182 ? 12.937 7.565 3.616 1.00 81.69 182 THR A N 1
ATOM 1400 C CA . THR A 1 182 ? 12.115 8.433 4.493 1.00 81.69 182 THR A CA 1
ATOM 1401 C C . THR A 1 182 ? 10.625 8.404 4.128 1.00 81.69 182 THR A C 1
ATOM 1403 O O . THR A 1 182 ? 9.765 8.564 4.996 1.00 81.69 182 THR A O 1
ATOM 1406 N N . ASP A 1 183 ? 10.299 8.100 2.870 1.00 82.88 183 ASP A N 1
ATOM 1407 C CA . ASP A 1 183 ? 8.941 7.851 2.386 1.00 82.88 183 ASP A CA 1
ATOM 1408 C C . ASP A 1 183 ? 8.357 6.489 2.796 1.00 82.88 183 ASP A C 1
ATOM 1410 O O . ASP A 1 183 ? 7.175 6.260 2.564 1.00 82.88 183 ASP A O 1
ATOM 1414 N N . ASN A 1 184 ? 9.123 5.607 3.441 1.00 86.31 184 ASN A N 1
ATOM 1415 C CA . ASN A 1 184 ? 8.635 4.352 4.033 1.00 86.31 184 ASN A CA 1
ATOM 1416 C C . ASN A 1 184 ? 8.640 4.379 5.571 1.00 86.31 184 ASN A C 1
ATOM 1418 O O . ASN A 1 184 ? 8.214 3.418 6.209 1.00 86.31 184 ASN A O 1
ATOM 1422 N N . MET A 1 185 ? 9.101 5.472 6.185 1.00 86.56 185 MET A N 1
ATOM 1423 C CA . MET A 1 185 ? 9.151 5.609 7.639 1.00 86.56 185 MET A CA 1
ATOM 1424 C C . MET A 1 185 ? 7.854 6.230 8.156 1.00 86.56 185 MET A C 1
ATOM 1426 O O . MET A 1 185 ? 7.590 7.413 7.927 1.00 86.56 185 MET A O 1
ATOM 1430 N N . SER A 1 186 ? 7.047 5.435 8.863 1.00 89.94 186 SER A N 1
ATOM 1431 C CA . SER A 1 186 ? 5.841 5.938 9.524 1.00 89.94 186 SER A CA 1
ATOM 1432 C C . SER A 1 186 ? 6.186 6.903 10.656 1.00 89.94 186 SER A C 1
ATOM 1434 O O . SER A 1 186 ? 7.088 6.646 11.457 1.00 89.94 186 SER A O 1
ATOM 1436 N N . VAL A 1 187 ? 5.397 7.971 10.788 1.00 90.69 187 VAL A N 1
ATOM 1437 C CA . VAL A 1 187 ? 5.564 8.948 11.876 1.00 90.69 187 VAL A CA 1
ATOM 1438 C C . VAL A 1 187 ? 5.157 8.425 13.252 1.00 90.69 187 VAL A C 1
ATOM 1440 O O . VAL A 1 187 ? 5.540 9.011 14.259 1.00 90.69 187 VAL A O 1
ATOM 1443 N N . VAL A 1 188 ? 4.425 7.309 13.308 1.00 87.44 188 VAL A N 1
ATOM 1444 C CA . VAL A 1 188 ? 4.017 6.650 14.562 1.00 87.44 188 VAL A CA 1
ATOM 1445 C C . VAL A 1 188 ? 4.821 5.380 14.854 1.00 87.44 188 VAL A C 1
ATOM 1447 O O . VAL A 1 188 ? 4.432 4.576 15.695 1.00 87.44 188 VAL A O 1
ATOM 1450 N N . GLY A 1 189 ? 5.946 5.176 14.159 1.00 82.75 189 GLY A N 1
ATOM 1451 C CA . GLY A 1 189 ? 6.864 4.070 14.439 1.00 82.75 189 GLY A CA 1
ATOM 1452 C C . GLY A 1 189 ? 6.328 2.682 14.075 1.00 82.75 189 GLY A C 1
ATOM 1453 O O . GLY A 1 189 ? 6.851 1.688 14.575 1.00 82.75 189 GLY A O 1
ATOM 1454 N N . VAL A 1 190 ? 5.306 2.595 13.214 1.00 84.62 190 VAL A N 1
ATOM 1455 C CA . VAL A 1 190 ? 4.866 1.318 12.634 1.00 84.62 190 VAL A CA 1
ATOM 1456 C C . VAL A 1 190 ? 5.688 0.974 11.393 1.00 84.62 190 VAL A C 1
ATOM 1458 O O . VAL A 1 190 ? 6.026 1.843 10.590 1.00 84.62 190 VAL A O 1
ATOM 1461 N N . THR A 1 191 ? 5.992 -0.308 11.213 1.00 83.31 191 THR A N 1
ATOM 1462 C CA . THR A 1 191 ? 6.552 -0.820 9.953 1.00 83.31 191 THR A CA 1
ATOM 1463 C C . THR A 1 191 ? 5.530 -0.694 8.816 1.00 83.31 191 THR A C 1
ATOM 1465 O O . THR A 1 191 ? 4.329 -0.874 9.032 1.00 83.31 191 THR A O 1
ATOM 1468 N N . LEU A 1 192 ? 5.992 -0.314 7.616 1.00 85.56 192 LEU A N 1
ATOM 1469 C CA . LEU A 1 192 ? 5.141 0.124 6.505 1.00 85.56 192 LEU A CA 1
ATOM 1470 C C . LEU A 1 192 ? 5.793 -0.211 5.146 1.00 85.56 192 LEU A C 1
ATOM 1472 O O . LEU A 1 192 ? 7.003 -0.158 5.008 1.00 85.56 192 LEU A O 1
ATOM 1476 N N . ASP A 1 193 ? 4.991 -0.527 4.122 1.00 81.44 193 ASP A N 1
ATOM 1477 C CA . ASP A 1 193 ? 5.450 -0.795 2.742 1.00 81.44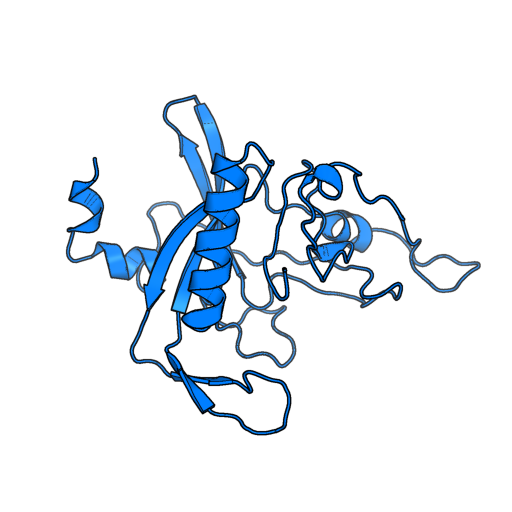 193 ASP A CA 1
ATOM 1478 C C . ASP A 1 193 ? 6.410 -2.001 2.588 1.00 81.44 193 ASP A C 1
ATOM 1480 O O . ASP A 1 193 ? 7.556 -1.903 2.148 1.00 81.44 193 ASP A O 1
ATOM 1484 N N . TYR A 1 194 ? 5.878 -3.200 2.849 1.00 83.75 194 TYR A N 1
ATOM 1485 C CA . TYR A 1 194 ? 6.584 -4.474 2.673 1.00 83.75 194 TYR A CA 1
ATOM 1486 C C . TYR A 1 194 ? 6.891 -4.809 1.199 1.00 83.75 194 TYR A C 1
ATOM 1488 O O . TYR A 1 194 ? 6.029 -5.267 0.443 1.00 83.75 194 TYR A O 1
ATOM 1496 N N . GLY A 1 195 ? 8.150 -4.605 0.799 1.00 80.00 195 GLY A N 1
ATOM 1497 C CA . GLY A 1 195 ? 8.687 -4.902 -0.534 1.00 80.00 195 GLY A CA 1
ATOM 1498 C C . GLY A 1 195 ? 9.699 -6.060 -0.518 1.00 80.00 195 GLY A C 1
ATOM 1499 O O . GLY A 1 195 ? 9.291 -7.217 -0.413 1.00 80.00 195 GLY A O 1
ATOM 1500 N N . PRO A 1 196 ? 11.011 -5.814 -0.664 1.00 76.50 196 PRO A N 1
ATOM 1501 C CA . PRO A 1 196 ? 12.056 -6.838 -0.588 1.00 76.50 196 PRO A CA 1
ATOM 1502 C C . PRO A 1 196 ? 12.559 -7.041 0.856 1.00 76.50 196 PRO A C 1
ATOM 1504 O O . PRO A 1 196 ? 13.726 -6.810 1.147 1.00 76.50 196 PRO A O 1
ATOM 1507 N N . PHE A 1 197 ? 11.672 -7.445 1.768 1.00 77.44 197 PHE A N 1
ATOM 1508 C CA . PHE A 1 197 ? 12.055 -7.837 3.130 1.00 77.44 197 PHE A CA 1
ATOM 1509 C C . PHE A 1 197 ? 12.569 -9.287 3.181 1.00 77.44 197 PHE A C 1
ATOM 1511 O O . PHE A 1 197 ? 12.172 -10.100 2.333 1.00 77.44 197 PHE A O 1
ATOM 1518 N N . GLY A 1 198 ? 13.389 -9.601 4.190 1.00 59.25 198 GLY A N 1
ATOM 1519 C CA . GLY A 1 198 ? 13.976 -10.923 4.429 1.00 59.25 198 GLY A CA 1
ATOM 1520 C C . GLY A 1 198 ? 14.617 -11.056 5.800 1.00 59.25 198 GLY A C 1
ATOM 1521 O O . GLY A 1 198 ? 14.952 -10.008 6.399 1.00 59.25 198 GLY A O 1
#

Organism: NCBI:txid3068

Mean predicted aligned error: 6.18 Å

Solvent-accessible surface area (backbone atoms only — not comparable to full-atom values): 11247 Å² total; per-residue (Å²): 122,78,68,60,69,74,39,90,60,39,61,39,41,61,54,67,78,34,79,56,90,88,49,60,73,44,63,58,75,23,17,33,34,54,93,86,37,76,61,54,82,45,36,29,20,32,34,34,38,33,42,72,48,70,49,99,84,72,47,63,31,33,36,29,36,34,20,75,33,66,44,98,40,15,78,93,54,73,7,64,32,33,50,72,59,43,50,51,31,37,52,48,25,47,50,35,47,77,70,72,40,60,44,36,39,53,76,50,79,38,75,45,90,55,66,43,82,42,48,88,79,76,76,82,66,63,43,80,38,40,32,18,23,28,31,36,37,28,76,60,88,56,25,48,7,55,58,51,61,76,55,71,72,35,90,85,78,73,43,61,82,84,81,90,78,81,84,81,75,46,69,83,73,71,52,40,65,73,65,90,25,38,59,39,37,36,73,82,68,30,50,53,84,68,68,72,53,91

Secondary structure (DSSP, 8-state):
-GGGGGSTTHHHHHTTSSPPTT---B--EEEEEETTEEEEEEE-SSEEEEEEEE-TTS-EEEEEEESS---TT-TTS---EEHHHHHHHHHHHHHHHHTT--B-EEEEEEEEEEEEEEESSSSS-EEEEEEEEEEEEES---BHHHHHTTSPPPTTTSS--------SSSGGGT---S---GGG-BTTS-B---SS--

Radius of gyration: 17.48 Å; Cα contacts (8 Å, |Δi|>4): 395; chains: 1; bounding box: 46×41×40 Å